Protein AF-A0A2G9PWF5-F1 (afdb_monomer_lite)

Structure (mmCIF, N/CA/C/O backbone):
data_AF-A0A2G9PWF5-F1
#
_entry.id   AF-A0A2G9PWF5-F1
#
loop_
_atom_site.group_PDB
_atom_site.id
_atom_site.type_symbol
_atom_site.label_atom_id
_atom_site.label_alt_id
_atom_site.label_comp_id
_atom_site.label_asym_id
_atom_site.label_entity_id
_atom_site.label_seq_id
_atom_site.pdbx_PDB_ins_code
_atom_site.Cartn_x
_atom_site.Cartn_y
_atom_site.Cartn_z
_atom_site.occupancy
_atom_site.B_iso_or_equiv
_atom_site.auth_seq_id
_atom_site.auth_comp_id
_atom_site.auth_asym_id
_atom_site.auth_atom_id
_atom_site.pdbx_PDB_model_num
ATOM 1 N N . MET A 1 1 ? -33.290 -7.351 13.878 1.00 41.81 1 MET A N 1
ATOM 2 C CA . MET A 1 1 ? -31.937 -7.251 13.289 1.00 41.81 1 MET A CA 1
ATOM 3 C C . MET A 1 1 ? -30.946 -7.199 14.435 1.00 41.81 1 MET A C 1
ATOM 5 O O . MET A 1 1 ? -31.059 -6.293 15.249 1.00 41.81 1 MET A O 1
ATOM 9 N N . SER A 1 2 ? -30.044 -8.173 14.551 1.00 40.00 2 SER A N 1
ATOM 10 C CA . SER A 1 2 ? -28.906 -8.072 15.470 1.00 40.00 2 SER A CA 1
ATOM 11 C C . SER A 1 2 ? -27.898 -7.053 14.933 1.00 40.00 2 SER A C 1
ATOM 13 O O . SER A 1 2 ? -27.798 -6.839 13.721 1.00 40.00 2 SER A O 1
ATOM 15 N N . ALA A 1 3 ? -27.138 -6.418 15.824 1.00 43.03 3 ALA A N 1
ATOM 16 C CA . ALA A 1 3 ? -25.985 -5.632 15.414 1.00 43.03 3 ALA A CA 1
ATOM 17 C C . ALA A 1 3 ? -24.881 -6.598 14.954 1.00 43.03 3 ALA A C 1
ATOM 19 O O . ALA A 1 3 ? -24.160 -7.152 15.781 1.00 43.03 3 ALA A O 1
ATOM 20 N N . ARG A 1 4 ? -24.762 -6.825 13.636 1.00 53.06 4 ARG A N 1
ATOM 21 C CA . ARG A 1 4 ? -23.572 -7.471 13.057 1.00 53.06 4 ARG A CA 1
ATOM 22 C C . ARG A 1 4 ? -22.342 -6.692 13.533 1.00 53.06 4 ARG A C 1
ATOM 24 O O . ARG A 1 4 ? -22.279 -5.480 13.314 1.00 53.06 4 ARG A O 1
ATOM 31 N N . ASN A 1 5 ? -21.381 -7.374 14.157 1.00 53.84 5 ASN A N 1
ATOM 32 C CA . ASN A 1 5 ? -20.089 -6.787 14.514 1.00 53.84 5 ASN A CA 1
ATOM 33 C C . ASN A 1 5 ? -19.353 -6.406 13.224 1.00 53.84 5 ASN A C 1
ATOM 35 O O . ASN A 1 5 ? -18.687 -7.235 12.612 1.00 53.84 5 ASN A O 1
ATOM 39 N N . LYS A 1 6 ? -19.514 -5.155 12.779 1.00 64.88 6 LYS A N 1
ATOM 40 C CA . LYS A 1 6 ? -18.814 -4.642 11.601 1.00 64.88 6 LYS A CA 1
ATOM 41 C C . LYS A 1 6 ? -17.318 -4.613 11.882 1.00 64.88 6 LYS A C 1
ATOM 43 O O . LYS A 1 6 ? -16.890 -3.952 12.828 1.00 64.88 6 LYS A O 1
ATOM 48 N N . ASN A 1 7 ? -16.544 -5.280 11.031 1.00 72.25 7 ASN A N 1
ATOM 49 C CA . ASN A 1 7 ? -15.089 -5.302 11.123 1.00 72.25 7 ASN A CA 1
ATOM 50 C C . ASN A 1 7 ? -14.538 -3.870 11.166 1.00 72.25 7 ASN A C 1
ATOM 52 O O . ASN A 1 7 ? -14.874 -3.044 10.310 1.00 72.25 7 ASN A O 1
ATOM 56 N N . ARG A 1 8 ? -13.704 -3.577 12.169 1.00 85.62 8 ARG A N 1
ATOM 57 C CA . ARG A 1 8 ? -12.990 -2.305 12.322 1.00 85.62 8 ARG A CA 1
ATOM 58 C C . ARG A 1 8 ? -11.635 -2.435 11.636 1.00 85.62 8 ARG A C 1
ATOM 60 O O . ARG A 1 8 ? -10.719 -3.049 12.182 1.00 85.62 8 ARG A O 1
ATOM 67 N N . ILE A 1 9 ? -11.529 -1.915 10.418 1.00 90.38 9 ILE A N 1
ATOM 68 C CA . ILE A 1 9 ? -10.386 -2.160 9.531 1.00 90.38 9 ILE A CA 1
ATOM 69 C C . ILE A 1 9 ? -9.568 -0.879 9.362 1.00 90.38 9 ILE A C 1
ATOM 71 O O . ILE A 1 9 ? -10.128 0.182 9.081 1.00 90.38 9 ILE A O 1
ATOM 75 N N . LEU A 1 10 ? -8.244 -0.981 9.459 1.00 94.50 10 LEU A N 1
ATOM 76 C CA . LEU A 1 10 ? -7.322 0.028 8.935 1.00 94.50 10 LEU A CA 1
ATOM 77 C C . LEU A 1 10 ? -6.806 -0.429 7.567 1.00 94.50 10 LEU A C 1
ATOM 79 O O . LEU A 1 10 ? -6.240 -1.511 7.463 1.00 94.50 10 LEU A O 1
ATOM 83 N N . VAL A 1 11 ? -6.960 0.401 6.537 1.00 95.44 11 VAL A N 1
ATOM 84 C CA . VAL A 1 11 ? -6.330 0.218 5.221 1.00 95.44 11 VAL A CA 1
ATOM 85 C C . VAL A 1 11 ? -5.372 1.383 4.997 1.00 95.44 11 VAL A C 1
ATOM 87 O O . VAL A 1 11 ? -5.802 2.533 4.980 1.00 95.44 11 VAL A O 1
ATOM 90 N N . SER A 1 12 ? -4.074 1.125 4.855 1.00 96.75 12 SER A N 1
ATOM 91 C CA . SER A 1 12 ? -3.026 2.154 4.828 1.00 96.75 12 SER A CA 1
ATOM 92 C C . SER A 1 12 ? -2.084 1.995 3.639 1.00 96.75 12 SER A C 1
ATOM 94 O O . SER A 1 12 ? -1.802 0.880 3.224 1.00 96.75 12 SER A O 1
ATOM 96 N N . GLY A 1 13 ? -1.517 3.091 3.128 1.00 95.69 13 GLY A N 1
ATOM 97 C CA . GLY A 1 13 ? -0.284 3.008 2.329 1.00 95.69 13 GLY A CA 1
ATOM 98 C C . GLY A 1 13 ? 0.918 2.619 3.205 1.00 95.69 13 GLY A C 1
ATOM 99 O O . GLY A 1 13 ? 1.005 3.104 4.341 1.00 95.69 13 GLY A O 1
ATOM 100 N N . LEU A 1 14 ? 1.811 1.753 2.709 1.00 91.50 14 LEU A N 1
ATOM 101 C CA . LEU A 1 14 ? 2.914 1.165 3.489 1.00 91.50 14 LEU A CA 1
ATOM 102 C C . LEU A 1 14 ? 4.105 2.116 3.724 1.00 91.50 14 LEU A C 1
ATOM 104 O O . LEU A 1 14 ? 4.617 2.145 4.844 1.00 91.50 14 LEU A O 1
ATOM 108 N N . GLY A 1 15 ? 4.498 2.940 2.747 1.00 78.19 15 GLY A N 1
ATOM 109 C CA . GLY A 1 15 ? 5.551 3.948 2.937 1.00 78.19 15 GLY A CA 1
ATOM 110 C C . GLY A 1 15 ? 6.094 4.609 1.663 1.00 78.19 15 GLY A C 1
ATOM 111 O O . GLY A 1 15 ? 6.345 5.823 1.688 1.00 78.19 15 GLY A O 1
ATOM 112 N N . GLY A 1 16 ? 6.222 3.848 0.572 1.00 65.81 16 GLY A N 1
ATOM 113 C CA . GLY A 1 16 ? 7.073 4.152 -0.588 1.00 65.81 16 GLY A CA 1
ATOM 114 C C . GLY A 1 16 ? 6.833 5.481 -1.313 1.00 65.81 16 GLY A C 1
ATOM 115 O O . GLY A 1 16 ? 7.789 6.138 -1.742 1.00 65.81 16 GLY A O 1
ATOM 116 N N . GLY A 1 17 ? 5.589 5.958 -1.424 1.00 71.31 17 GLY A N 1
ATOM 117 C CA . GLY A 1 17 ? 5.351 7.262 -2.050 1.00 71.31 17 GLY A CA 1
ATOM 118 C C . GLY A 1 17 ? 3.913 7.755 -2.065 1.00 71.31 17 GLY A C 1
ATOM 119 O O . GLY A 1 17 ? 3.586 8.687 -1.339 1.00 71.31 17 GLY A O 1
ATOM 120 N N . LEU A 1 18 ? 3.074 7.187 -2.935 1.00 83.88 18 LEU A N 1
ATOM 121 C CA . LEU A 1 18 ? 1.660 7.577 -3.113 1.00 83.88 18 LEU A CA 1
ATOM 122 C C . LEU A 1 18 ? 0.716 6.393 -2.867 1.00 83.88 18 LEU A C 1
ATOM 124 O O . LEU A 1 18 ? -0.401 6.332 -3.374 1.00 83.88 18 LEU A O 1
ATOM 128 N N . ASP A 1 19 ? 1.173 5.448 -2.057 1.00 91.00 19 ASP A N 1
ATOM 129 C CA . ASP A 1 19 ? 0.584 4.121 -1.845 1.00 91.00 19 ASP A CA 1
ATOM 130 C C . ASP A 1 19 ? -0.779 4.203 -1.156 1.00 91.00 19 ASP A C 1
ATOM 132 O O . ASP A 1 19 ? -1.579 3.293 -1.297 1.00 91.00 19 ASP A O 1
ATOM 136 N N . ILE A 1 20 ? -1.108 5.334 -0.517 1.00 93.06 20 ILE A N 1
ATOM 137 C CA . ILE A 1 20 ? -2.472 5.641 -0.062 1.00 93.06 20 ILE A CA 1
ATOM 138 C C . ILE A 1 20 ? -3.481 5.666 -1.224 1.00 93.06 20 ILE A C 1
ATOM 140 O O . ILE A 1 20 ? -4.643 5.317 -1.035 1.00 93.06 20 ILE A O 1
ATOM 144 N N . VAL A 1 21 ? -3.065 6.032 -2.442 1.00 92.00 21 VAL A N 1
ATOM 145 C CA . VAL A 1 21 ? -3.948 5.984 -3.617 1.00 92.00 21 VAL A CA 1
ATOM 146 C C . VAL A 1 21 ? -4.178 4.533 -4.044 1.00 92.00 21 VAL A C 1
ATOM 148 O O . VAL A 1 21 ? -5.321 4.167 -4.297 1.00 92.00 21 VAL A O 1
ATOM 151 N N . ASN A 1 22 ? -3.156 3.671 -4.014 1.00 92.62 22 ASN A N 1
ATOM 152 C CA . ASN A 1 22 ? -3.338 2.225 -4.211 1.00 92.62 22 ASN A CA 1
ATOM 153 C C . ASN A 1 22 ? -4.190 1.606 -3.085 1.00 92.62 22 ASN A C 1
ATOM 155 O O . ASN A 1 22 ? -5.124 0.859 -3.361 1.00 92.62 22 ASN A O 1
ATOM 159 N N . ALA A 1 23 ? -3.946 1.991 -1.831 1.00 94.75 23 ALA A N 1
ATOM 160 C CA . ALA A 1 23 ? -4.731 1.593 -0.665 1.00 94.75 23 ALA A CA 1
ATOM 161 C C . ALA A 1 23 ? -6.196 2.040 -0.758 1.00 94.75 23 ALA A C 1
ATOM 163 O O . ALA A 1 23 ? -7.080 1.361 -0.240 1.00 94.75 23 ALA A O 1
ATOM 164 N N . SER A 1 24 ? -6.478 3.142 -1.464 1.00 94.06 24 SER A N 1
ATOM 165 C CA . SER A 1 24 ? -7.850 3.610 -1.652 1.00 94.06 24 SER A CA 1
ATOM 166 C C . SER A 1 24 ? -8.723 2.621 -2.439 1.00 94.06 24 SER A C 1
ATOM 168 O O . SER A 1 24 ? -9.911 2.550 -2.147 1.00 94.06 24 SER A O 1
ATOM 170 N N . LEU A 1 25 ? -8.162 1.789 -3.337 1.00 91.19 25 LEU A N 1
ATOM 171 C CA . LEU A 1 25 ? -8.906 0.690 -3.987 1.00 91.19 25 LEU A CA 1
ATOM 172 C C . LEU A 1 25 ? -9.496 -0.267 -2.949 1.00 91.19 25 LEU A C 1
ATOM 174 O O . LEU A 1 25 ? -10.703 -0.496 -2.922 1.00 91.19 25 LEU A O 1
ATOM 178 N N . LEU A 1 26 ? -8.627 -0.783 -2.078 1.00 91.19 26 LEU A N 1
ATOM 179 C CA . LEU A 1 26 ? -8.972 -1.751 -1.043 1.00 91.19 26 LEU A CA 1
ATOM 180 C C . LEU A 1 26 ? -9.919 -1.139 0.002 1.00 91.19 26 LEU A C 1
ATOM 182 O O . LEU A 1 26 ? -10.905 -1.759 0.387 1.00 91.19 26 LEU A O 1
ATOM 186 N N . TYR A 1 27 ? -9.666 0.115 0.389 1.00 93.38 27 TYR A N 1
ATOM 187 C CA . TYR A 1 27 ? -10.525 0.900 1.279 1.00 93.38 27 TYR A CA 1
ATOM 188 C C . TYR A 1 27 ? -11.944 1.071 0.725 1.00 93.38 27 TYR A C 1
ATOM 190 O O . TYR A 1 27 ? -12.909 0.858 1.457 1.00 93.38 27 TYR A O 1
ATOM 198 N N . TYR A 1 28 ? -12.089 1.433 -0.555 1.00 90.75 28 TYR A N 1
ATOM 199 C CA . TYR A 1 28 ? -13.408 1.597 -1.162 1.00 90.75 28 TYR A CA 1
ATOM 200 C C . TYR A 1 28 ? -14.128 0.262 -1.356 1.00 90.75 28 TYR A C 1
ATOM 202 O O . TYR A 1 28 ? -15.302 0.189 -1.007 1.00 90.75 28 TYR A O 1
ATOM 210 N N . ALA A 1 29 ? -13.444 -0.792 -1.817 1.00 87.69 29 ALA A N 1
ATOM 211 C CA . ALA A 1 29 ? -14.042 -2.124 -1.942 1.00 87.69 29 ALA A CA 1
ATOM 212 C C . ALA A 1 29 ? -14.589 -2.623 -0.589 1.00 87.69 29 ALA A C 1
ATOM 214 O O . ALA A 1 29 ? -15.779 -2.898 -0.466 1.00 87.69 29 ALA A O 1
ATOM 215 N N . MET A 1 30 ? -13.770 -2.606 0.471 1.00 86.25 30 MET A N 1
ATOM 216 C CA . MET A 1 30 ? -14.196 -3.013 1.819 1.00 86.25 30 MET A CA 1
ATOM 217 C C . MET A 1 30 ? -15.362 -2.172 2.379 1.00 86.25 30 MET A C 1
ATOM 219 O O . MET A 1 30 ? -16.150 -2.685 3.179 1.00 86.25 30 MET A O 1
ATOM 223 N N . MET A 1 31 ? -15.481 -0.891 1.996 1.00 86.25 31 MET A N 1
ATOM 224 C CA . MET A 1 31 ? -16.616 -0.041 2.387 1.00 86.25 31 MET A CA 1
ATOM 225 C C . MET A 1 31 ? -17.904 -0.355 1.618 1.00 86.25 31 MET A C 1
ATOM 227 O O . MET A 1 31 ? -18.981 -0.193 2.192 1.00 86.25 31 MET A O 1
ATOM 231 N N . GLU A 1 32 ? -17.825 -0.786 0.356 1.00 84.19 32 GLU A N 1
ATOM 232 C CA . GLU A 1 32 ? -19.008 -1.187 -0.422 1.00 84.19 32 GLU A CA 1
ATOM 233 C C . GLU A 1 32 ? -19.606 -2.496 0.118 1.00 84.19 32 GLU A C 1
ATOM 235 O O . GLU A 1 32 ? -20.822 -2.575 0.286 1.00 84.19 32 GLU A O 1
ATOM 240 N N . GLU A 1 33 ? -18.762 -3.415 0.599 1.00 78.31 33 GLU A N 1
ATOM 241 C CA . GLU A 1 33 ? -19.151 -4.581 1.419 1.00 78.31 33 GLU A CA 1
ATOM 242 C C . GLU A 1 33 ? -19.600 -4.200 2.856 1.00 78.31 33 GLU A C 1
ATOM 244 O O . GLU A 1 33 ? -19.848 -5.040 3.722 1.00 78.31 33 GLU A O 1
ATOM 249 N N . GLY A 1 34 ? -19.719 -2.902 3.153 1.00 81.75 34 GLY A N 1
ATOM 250 C CA . GLY A 1 34 ? -20.341 -2.383 4.368 1.00 81.75 34 GLY A CA 1
ATOM 251 C C . GLY A 1 34 ? -19.495 -2.456 5.643 1.00 81.75 34 GLY A C 1
ATOM 252 O O . GLY A 1 34 ? -20.045 -2.203 6.724 1.00 81.75 34 GLY A O 1
ATOM 253 N N . ASN A 1 35 ? -18.197 -2.761 5.564 1.00 82.56 35 ASN A N 1
ATOM 254 C CA . ASN A 1 35 ? -17.290 -2.763 6.720 1.00 82.56 35 ASN A CA 1
ATOM 255 C C . ASN A 1 35 ? -17.040 -1.344 7.271 1.00 82.56 35 ASN A C 1
ATOM 257 O O . ASN A 1 35 ? -17.308 -0.340 6.608 1.00 82.56 35 ASN A O 1
ATOM 261 N N . ASN A 1 36 ? -16.502 -1.237 8.491 1.00 87.81 36 ASN A N 1
ATOM 262 C CA . ASN A 1 36 ? -16.091 0.048 9.065 1.00 87.81 36 ASN A CA 1
ATOM 263 C C . ASN A 1 36 ? -14.591 0.270 8.829 1.00 87.81 36 ASN A C 1
ATOM 265 O O . ASN A 1 36 ? -13.748 -0.094 9.655 1.00 87.81 36 ASN A O 1
ATOM 269 N N . VAL A 1 37 ? -14.275 0.853 7.675 1.00 90.88 37 VAL A N 1
ATOM 270 C CA . VAL A 1 37 ? -12.906 1.013 7.175 1.00 90.88 37 VAL A CA 1
ATOM 271 C C . VAL A 1 37 ? -12.378 2.422 7.446 1.00 90.88 37 VAL A C 1
ATOM 273 O O . VAL A 1 37 ? -13.067 3.415 7.216 1.00 90.88 37 VAL A O 1
ATOM 276 N N . SER A 1 38 ? -11.127 2.518 7.884 1.00 95.19 38 SER A N 1
ATOM 277 C CA . SER A 1 38 ? -10.374 3.766 8.033 1.00 95.19 38 SER A CA 1
ATOM 278 C C . SER A 1 38 ? -9.206 3.798 7.052 1.00 95.19 38 SER A C 1
ATOM 280 O O . SER A 1 38 ? -8.478 2.814 6.942 1.00 95.19 38 SER A O 1
ATOM 282 N N . LEU A 1 39 ? -9.006 4.925 6.362 1.00 96.25 39 LEU A N 1
ATOM 283 C CA . LEU A 1 39 ? -7.878 5.113 5.445 1.00 96.25 39 LEU A CA 1
ATOM 284 C C . LEU A 1 39 ? -6.660 5.678 6.195 1.00 96.25 39 LEU A C 1
ATOM 286 O O . LEU A 1 39 ? -6.784 6.629 6.972 1.00 96.25 39 LEU A O 1
ATOM 290 N N . GLY A 1 40 ? -5.480 5.120 5.940 1.00 96.69 40 GLY A N 1
ATOM 291 C CA . GLY A 1 40 ? -4.214 5.527 6.542 1.00 96.69 40 GLY A CA 1
ATOM 292 C C . GLY A 1 40 ? -3.082 5.739 5.537 1.00 96.69 40 GLY A C 1
ATOM 293 O O . GLY A 1 40 ? -3.201 5.456 4.343 1.00 96.69 40 GLY A O 1
ATOM 294 N N . SER A 1 41 ? -1.956 6.244 6.032 1.00 95.38 41 SER A N 1
ATOM 295 C CA . SER A 1 41 ? -0.690 6.272 5.299 1.00 95.38 41 SER A CA 1
ATOM 296 C C . SER A 1 41 ? 0.487 6.362 6.255 1.00 95.38 41 SER A C 1
ATOM 298 O O . SER A 1 41 ? 0.452 7.172 7.179 1.00 95.38 41 SER A O 1
ATOM 300 N N . VAL A 1 42 ? 1.574 5.639 5.987 1.00 93.94 42 VAL A N 1
ATOM 301 C CA . VAL A 1 42 ? 2.879 5.928 6.604 1.00 93.94 42 VAL A CA 1
ATOM 302 C C . VAL A 1 42 ? 3.649 6.920 5.728 1.00 93.94 42 VAL A C 1
ATOM 304 O O . VAL A 1 42 ? 3.640 6.791 4.504 1.00 93.94 42 VAL A O 1
ATOM 307 N N . ARG A 1 43 ? 4.292 7.937 6.319 1.00 90.06 43 ARG A N 1
ATOM 308 C CA . ARG A 1 43 ? 5.135 8.915 5.602 1.00 90.06 43 ARG A CA 1
ATOM 309 C C . ARG A 1 43 ? 6.352 9.385 6.411 1.00 90.06 43 ARG A C 1
ATOM 311 O O . ARG A 1 43 ? 6.270 9.490 7.637 1.00 90.06 43 ARG A O 1
ATOM 318 N N . PRO A 1 44 ? 7.457 9.766 5.739 1.00 87.19 44 PRO A N 1
ATOM 319 C CA . PRO A 1 44 ? 8.671 10.303 6.362 1.00 87.19 44 PRO A CA 1
ATOM 320 C C . PRO A 1 44 ? 8.535 11.791 6.734 1.00 87.19 44 PRO A C 1
ATOM 322 O O . PRO A 1 44 ? 9.275 12.654 6.257 1.00 87.19 44 PRO A O 1
ATOM 325 N N . VAL A 1 45 ? 7.533 12.107 7.551 1.00 86.94 45 VAL A N 1
ATOM 326 C CA . VAL A 1 45 ? 7.111 13.473 7.880 1.00 86.94 45 VAL A CA 1
ATOM 327 C C . VAL A 1 45 ? 7.312 13.761 9.367 1.00 86.94 45 VAL A C 1
ATOM 329 O O . VAL A 1 45 ? 7.118 12.899 10.218 1.00 86.94 45 VAL A O 1
ATOM 332 N N . SER A 1 46 ? 7.687 14.992 9.716 1.00 87.81 46 SER A N 1
ATOM 333 C CA . SER A 1 46 ? 7.693 15.417 11.119 1.00 87.81 46 SER A CA 1
ATOM 334 C C . SER A 1 46 ? 6.287 15.820 11.562 1.00 87.81 46 SER A C 1
ATOM 336 O O . SER A 1 46 ? 5.638 16.597 10.866 1.00 87.81 46 SER A O 1
ATOM 338 N N . GLN A 1 47 ? 5.868 15.433 12.771 1.00 88.88 47 GLN A N 1
ATOM 339 C CA . GLN A 1 47 ? 4.670 15.989 13.423 1.00 88.88 47 GLN A CA 1
ATOM 340 C C . GLN A 1 47 ? 4.654 17.532 13.377 1.00 88.88 47 GLN A C 1
ATOM 342 O O . GLN A 1 47 ? 3.642 18.147 13.051 1.00 88.88 47 GLN A O 1
ATOM 347 N N . SER A 1 48 ? 5.814 18.172 13.576 1.00 89.94 48 SER A N 1
ATOM 348 C CA . SER A 1 48 ? 5.973 19.635 13.512 1.00 89.94 48 SER A CA 1
ATOM 349 C C . SER A 1 48 ? 5.809 20.259 12.116 1.00 89.94 48 SER A C 1
ATOM 351 O O . SER A 1 48 ? 5.702 21.485 12.025 1.00 89.94 48 SER A O 1
ATOM 353 N N . SER A 1 49 ? 5.752 19.459 11.046 1.00 91.00 49 SER A N 1
ATOM 354 C CA . SER A 1 49 ? 5.386 19.892 9.687 1.00 91.00 49 SER A CA 1
ATOM 355 C C . SER A 1 49 ? 3.877 19.882 9.448 1.00 91.00 49 SER A C 1
ATOM 357 O O . SER A 1 49 ? 3.402 20.557 8.538 1.00 91.00 49 SER A O 1
ATOM 359 N N . ILE A 1 50 ? 3.108 19.130 10.235 1.00 92.88 50 ILE A N 1
ATOM 360 C CA . ILE A 1 50 ? 1.665 18.986 10.040 1.00 92.88 50 ILE A CA 1
ATOM 361 C C . ILE A 1 50 ? 0.951 20.189 10.675 1.00 92.88 50 ILE A C 1
ATOM 363 O O . ILE A 1 50 ? 1.359 20.725 11.711 1.00 92.88 50 ILE A O 1
ATOM 367 N N . ARG A 1 51 ? -0.098 20.681 10.017 1.00 94.06 51 ARG A N 1
ATOM 368 C CA . ARG A 1 51 ? -0.865 21.868 10.417 1.00 94.06 51 ARG A CA 1
ATOM 369 C C . ARG A 1 51 ? -2.354 21.595 10.273 1.00 94.06 51 ARG A C 1
ATOM 371 O O . ARG A 1 51 ? -2.795 21.061 9.259 1.00 94.06 51 ARG A O 1
ATOM 378 N N . GLY A 1 52 ? -3.138 21.952 11.289 1.00 93.06 52 GLY A N 1
ATOM 379 C CA . GLY A 1 52 ? -4.593 21.755 11.286 1.00 93.06 52 GLY A CA 1
ATOM 380 C C . GLY A 1 52 ? -5.055 20.290 11.258 1.00 93.06 52 GLY A C 1
ATOM 381 O O . GLY A 1 52 ? -6.220 20.045 10.949 1.00 93.06 52 GLY A O 1
ATOM 382 N N . GLY A 1 53 ? -4.162 19.330 11.518 1.00 94.38 53 GLY A N 1
ATOM 383 C CA . GLY A 1 53 ? -4.503 17.952 11.894 1.00 94.38 53 GLY A CA 1
ATOM 384 C C . GLY A 1 53 ? -4.565 17.806 13.418 1.00 94.38 53 GLY A C 1
ATOM 385 O O . GLY A 1 53 ? -4.196 18.736 14.137 1.00 94.38 53 GLY A O 1
ATOM 386 N N . VAL A 1 54 ? -5.023 16.655 13.909 1.00 96.06 54 VAL A N 1
ATOM 387 C CA . VAL A 1 54 ? -5.124 16.357 15.350 1.00 96.06 54 VAL A CA 1
ATOM 388 C C . VAL A 1 54 ? -4.115 15.261 15.710 1.00 96.06 54 VAL A C 1
ATOM 390 O O . VAL A 1 54 ? -4.280 14.139 15.230 1.00 96.06 54 VAL A O 1
ATOM 393 N N . PRO A 1 55 ? -3.060 15.537 16.498 1.00 95.75 55 PRO A N 1
ATOM 394 C CA . PRO A 1 55 ? -2.133 14.496 16.937 1.00 95.75 55 PRO A CA 1
ATOM 395 C C . PRO A 1 55 ? -2.830 13.528 17.901 1.00 95.75 55 PRO A C 1
ATOM 397 O O . PRO A 1 55 ? -3.645 13.947 18.722 1.00 95.75 55 PRO A O 1
ATOM 400 N N . PHE A 1 56 ? -2.498 12.243 17.799 1.00 95.19 56 PHE A N 1
ATOM 401 C CA . PHE A 1 56 ? -2.970 11.190 18.705 1.00 95.19 56 PHE A CA 1
ATOM 402 C C . PHE A 1 56 ? -1.834 10.356 19.318 1.00 95.19 56 PHE A C 1
ATOM 404 O O . PHE A 1 56 ? -2.063 9.684 20.317 1.00 95.19 56 PHE A O 1
ATOM 411 N N . SER A 1 57 ? -0.612 10.432 18.778 1.00 94.50 57 SER A N 1
ATOM 412 C CA . SER A 1 57 ? 0.603 9.914 19.421 1.00 94.50 57 SER A CA 1
ATOM 413 C C . SER A 1 57 ? 1.858 10.635 18.904 1.00 94.50 57 SER A C 1
ATOM 415 O O . SER A 1 57 ? 1.784 11.436 17.970 1.00 94.50 57 SER A O 1
ATOM 417 N N . ASP A 1 58 ? 3.024 10.309 19.472 1.00 91.19 58 ASP A N 1
ATOM 418 C CA . ASP A 1 58 ? 4.362 10.797 19.078 1.00 91.19 58 ASP A CA 1
ATOM 419 C C . ASP A 1 58 ? 4.650 10.698 17.561 1.00 91.19 58 ASP A C 1
ATOM 421 O O . ASP A 1 58 ? 5.435 11.474 17.009 1.00 91.19 58 ASP A O 1
ATOM 425 N N . SER A 1 59 ? 3.994 9.742 16.893 1.00 93.50 59 SER A N 1
ATOM 426 C CA . SER A 1 59 ? 4.118 9.435 15.465 1.00 93.50 59 SER A CA 1
ATOM 427 C C . SER A 1 59 ? 2.756 9.293 14.765 1.00 93.50 59 SER A C 1
ATOM 429 O O . SER A 1 59 ? 2.697 8.710 13.686 1.00 93.50 59 SER A O 1
ATOM 431 N N . GLY A 1 60 ? 1.662 9.812 15.330 1.00 95.81 60 GLY A N 1
ATOM 432 C CA . GLY A 1 60 ? 0.309 9.640 14.787 1.00 95.81 60 GLY A CA 1
ATOM 433 C C . GLY A 1 60 ? -0.486 10.942 14.709 1.00 95.81 60 GLY A C 1
ATOM 434 O O . GLY A 1 60 ? -0.659 11.627 15.718 1.00 95.81 60 GLY A O 1
ATOM 435 N N . THR A 1 61 ? -1.017 11.275 13.527 1.00 96.75 61 THR A N 1
ATOM 436 C CA . THR A 1 61 ? -1.897 12.441 13.321 1.00 96.75 61 THR A CA 1
ATOM 437 C C . THR A 1 61 ? -3.132 12.092 12.503 1.00 96.75 61 THR A C 1
ATOM 439 O O . THR A 1 61 ? -3.036 11.511 11.424 1.00 96.75 61 THR A O 1
ATOM 442 N N . LEU A 1 62 ? -4.303 12.526 12.960 1.00 97.25 62 LEU A N 1
ATOM 443 C CA . LEU A 1 62 ? -5.516 12.538 12.157 1.00 97.25 62 LEU A CA 1
ATOM 444 C C . LEU A 1 62 ? -5.482 13.751 11.214 1.00 97.25 62 LEU A C 1
ATOM 446 O O . LEU A 1 62 ? -5.583 14.905 11.647 1.00 97.25 62 LEU A O 1
ATOM 450 N N . ILE A 1 63 ? -5.328 13.486 9.922 1.00 96.62 63 ILE A N 1
ATOM 451 C CA . ILE A 1 63 ? -5.432 14.467 8.841 1.00 96.62 63 ILE A CA 1
ATOM 452 C C . ILE A 1 63 ? -6.909 14.700 8.532 1.00 96.62 63 ILE A C 1
ATOM 454 O O . ILE A 1 63 ? -7.685 13.759 8.376 1.00 96.62 63 ILE A O 1
ATOM 458 N N . LEU A 1 64 ? -7.285 15.972 8.453 1.00 95.69 64 LEU A N 1
ATOM 459 C CA . LEU A 1 64 ? -8.632 16.457 8.173 1.00 95.69 64 LEU A CA 1
ATOM 460 C C . LEU A 1 64 ? -8.670 17.148 6.795 1.00 95.69 64 LEU A C 1
ATOM 462 O O . LEU A 1 64 ? -7.633 17.636 6.339 1.00 95.69 64 LEU A O 1
ATOM 466 N N . PRO A 1 65 ? -9.857 17.363 6.191 1.00 94.12 65 PRO A N 1
ATOM 467 C CA . PRO A 1 65 ? -10.001 18.076 4.910 1.00 94.12 65 PRO A CA 1
ATOM 468 C C . PRO A 1 65 ? -9.460 19.523 4.881 1.00 94.12 65 PRO A C 1
ATOM 470 O O . PRO A 1 65 ? -9.364 20.127 3.814 1.00 94.12 65 PRO A O 1
ATOM 473 N N . LYS A 1 66 ? -9.140 20.089 6.056 1.00 93.81 66 LYS A N 1
ATOM 474 C CA . LYS A 1 66 ? -8.550 21.426 6.263 1.00 93.81 66 LYS A CA 1
ATOM 475 C C . LYS A 1 66 ? -7.058 21.411 6.636 1.00 93.81 66 LYS A C 1
ATOM 477 O O . LYS A 1 66 ? -6.472 22.474 6.842 1.00 93.81 66 LYS A O 1
ATOM 482 N N . SER A 1 67 ? -6.465 20.234 6.828 1.00 94.50 67 SER A N 1
ATOM 483 C CA . SER A 1 67 ? -5.064 20.109 7.230 1.00 94.50 67 SER A CA 1
ATOM 484 C C . SER A 1 67 ? -4.121 20.429 6.067 1.00 94.50 67 SER A C 1
ATOM 486 O O . SER A 1 67 ? -4.512 20.405 4.903 1.00 94.50 67 SER A O 1
ATOM 488 N N . HIS A 1 68 ? -2.860 20.710 6.376 1.00 91.44 68 HIS A N 1
ATOM 489 C CA . HIS A 1 68 ? -1.781 20.836 5.396 1.00 91.44 68 HIS A CA 1
ATOM 490 C C . HIS A 1 68 ? -0.456 20.347 5.994 1.00 91.44 68 HIS A C 1
ATOM 492 O O . HIS A 1 68 ? -0.328 20.205 7.213 1.00 91.44 68 HIS A O 1
ATOM 498 N N . ILE A 1 69 ? 0.516 20.041 5.134 1.00 89.12 69 ILE A N 1
ATOM 499 C CA . ILE A 1 69 ? 1.808 19.460 5.519 1.00 89.12 69 ILE A CA 1
ATOM 500 C C . ILE A 1 69 ? 2.923 20.307 4.903 1.00 89.12 69 ILE A C 1
ATOM 502 O O . ILE A 1 69 ? 3.021 20.424 3.686 1.00 89.12 69 ILE A O 1
ATOM 506 N N . VAL A 1 70 ? 3.746 20.911 5.760 1.00 81.88 70 VAL A N 1
ATOM 507 C CA . VAL A 1 70 ? 4.772 21.901 5.406 1.00 81.88 70 VAL A CA 1
ATOM 508 C C . VAL A 1 70 ? 6.161 21.262 5.484 1.00 81.88 70 VAL A C 1
ATOM 510 O O . VAL A 1 70 ? 6.738 21.120 6.565 1.00 81.88 70 VAL A O 1
ATOM 513 N N . GLY A 1 71 ? 6.714 20.852 4.342 1.00 69.62 71 GLY A N 1
ATOM 514 C CA . GLY A 1 71 ? 8.049 20.250 4.266 1.00 69.62 71 GLY A CA 1
ATOM 515 C C . GLY A 1 71 ? 8.489 19.928 2.835 1.00 69.62 71 GLY A C 1
ATOM 516 O O . GLY A 1 71 ? 7.644 19.633 1.998 1.00 69.62 71 GLY A O 1
ATOM 517 N N . ARG A 1 72 ? 9.812 20.004 2.580 1.00 54.38 72 ARG A N 1
ATOM 518 C CA . ARG A 1 72 ? 10.531 19.806 1.290 1.00 54.38 72 ARG A CA 1
ATOM 519 C C . ARG A 1 72 ? 9.631 19.721 0.044 1.00 54.38 72 ARG A C 1
ATOM 521 O O . ARG A 1 72 ? 9.506 18.683 -0.601 1.00 54.38 72 ARG A O 1
ATOM 528 N N . GLU A 1 73 ? 9.070 20.868 -0.322 1.00 45.41 73 GLU A N 1
ATOM 529 C CA . GLU A 1 73 ? 8.020 21.000 -1.341 1.00 45.41 73 GLU A CA 1
ATOM 530 C C . GLU A 1 73 ? 8.469 20.591 -2.754 1.00 45.41 73 GLU A C 1
ATOM 532 O O . GLU A 1 73 ? 7.633 20.193 -3.565 1.00 45.41 73 GLU A O 1
ATOM 537 N N . LYS A 1 74 ? 9.786 20.621 -3.031 1.00 42.28 74 LYS A N 1
ATOM 538 C CA . LYS A 1 74 ? 10.392 20.317 -4.343 1.00 42.28 74 LYS A CA 1
ATOM 539 C C . LYS A 1 74 ? 9.887 19.024 -4.996 1.00 42.28 74 LYS A C 1
ATOM 541 O O . LYS A 1 74 ? 9.776 18.994 -6.215 1.00 42.28 74 LYS A O 1
ATOM 546 N N . ASN A 1 75 ? 9.561 17.993 -4.210 1.00 48.94 75 ASN A N 1
ATOM 547 C CA . ASN A 1 75 ? 9.178 16.671 -4.724 1.00 48.94 75 ASN A CA 1
ATOM 548 C C . ASN A 1 75 ? 7.712 16.294 -4.424 1.00 48.94 75 ASN A C 1
ATOM 550 O O . ASN A 1 75 ? 7.324 15.163 -4.697 1.00 48.94 75 ASN A O 1
ATOM 554 N N . ARG A 1 76 ? 6.911 17.203 -3.840 1.00 57.81 76 ARG A N 1
ATOM 555 C CA . ARG A 1 76 ? 5.449 17.067 -3.640 1.00 57.81 76 ARG A CA 1
ATOM 556 C C . ARG A 1 76 ? 4.945 15.684 -3.158 1.00 57.81 76 ARG A C 1
ATOM 558 O O . ARG A 1 76 ? 3.958 15.169 -3.664 1.00 57.81 76 ARG A O 1
ATOM 565 N N . ARG A 1 77 ? 5.598 15.054 -2.174 1.00 65.44 77 ARG A N 1
ATOM 566 C CA . ARG A 1 77 ? 5.268 13.663 -1.778 1.00 65.44 77 ARG A CA 1
ATOM 567 C C . ARG A 1 77 ? 4.065 13.492 -0.828 1.00 65.44 77 ARG A C 1
ATOM 569 O O . ARG A 1 77 ? 3.702 12.361 -0.541 1.00 65.44 77 ARG A O 1
ATOM 576 N N . TYR A 1 78 ? 3.442 14.569 -0.341 1.00 84.75 78 TYR A N 1
ATOM 577 C CA . TYR A 1 78 ? 2.358 14.496 0.656 1.00 84.75 78 TYR A CA 1
ATOM 578 C C . TYR A 1 78 ? 0.982 14.727 0.028 1.00 84.75 78 TYR A C 1
ATOM 580 O O . TYR A 1 78 ? 0.516 15.860 -0.110 1.00 84.75 78 TYR A O 1
ATOM 588 N N . ILE A 1 79 ? 0.342 13.635 -0.380 1.00 86.94 79 ILE A N 1
ATOM 589 C CA . ILE A 1 79 ? -0.957 13.625 -1.068 1.00 86.94 79 ILE A CA 1
ATOM 590 C C . ILE A 1 79 ? -2.142 13.578 -0.089 1.00 86.94 79 ILE A C 1
ATOM 592 O O . ILE A 1 79 ? -3.269 13.906 -0.455 1.00 86.94 79 ILE A O 1
ATOM 596 N N . GLU A 1 80 ? -1.902 13.208 1.167 1.00 92.69 80 GLU A N 1
ATOM 597 C CA . GLU A 1 80 ? -2.927 12.858 2.154 1.00 92.69 80 GLU A CA 1
ATOM 598 C C . GLU A 1 80 ? -3.921 14.003 2.432 1.00 92.69 80 GLU A C 1
ATOM 600 O O . GLU A 1 80 ? -5.124 13.742 2.418 1.00 92.69 80 GLU A O 1
ATOM 605 N N . PRO A 1 81 ? -3.514 15.284 2.578 1.00 91.62 81 PRO A N 1
ATOM 606 C CA . PRO A 1 81 ? -4.474 16.385 2.706 1.00 91.62 81 PRO A CA 1
ATOM 607 C C . PRO A 1 81 ? -5.373 16.554 1.471 1.00 91.62 81 PRO A C 1
ATOM 609 O O . PRO A 1 81 ? -6.542 16.921 1.598 1.00 91.62 81 PRO A O 1
ATOM 612 N N . MET A 1 82 ? -4.856 16.258 0.271 1.00 89.62 82 MET A N 1
ATOM 613 C CA . MET A 1 82 ? -5.632 16.313 -0.970 1.00 89.62 82 MET A CA 1
ATOM 614 C C . MET A 1 82 ? -6.617 15.146 -1.060 1.00 89.62 82 MET A C 1
ATOM 616 O O . MET A 1 82 ? -7.774 15.377 -1.409 1.00 89.62 82 MET A O 1
ATOM 620 N N . VAL A 1 83 ? -6.201 13.928 -0.686 1.00 91.56 83 VAL A N 1
ATOM 621 C CA . VAL A 1 83 ? -7.111 12.777 -0.565 1.00 91.56 83 VAL A CA 1
ATOM 622 C C . VAL A 1 83 ? -8.215 13.112 0.437 1.00 91.56 83 VAL A C 1
ATOM 624 O O . VAL A 1 83 ? -9.377 13.113 0.050 1.00 91.56 83 VAL A O 1
ATOM 627 N N . SER A 1 84 ? -7.882 13.523 1.665 1.00 93.31 84 SER A N 1
ATOM 628 C CA . SER A 1 84 ? -8.873 13.874 2.698 1.00 93.31 84 SER A CA 1
ATOM 629 C C . SER A 1 84 ? -9.880 14.931 2.221 1.00 93.31 84 SER A C 1
ATOM 631 O O . SER A 1 84 ? -11.085 14.806 2.442 1.00 93.31 84 SER A O 1
ATOM 633 N N . LYS A 1 85 ? -9.417 15.954 1.491 1.00 92.12 85 LYS A N 1
ATOM 634 C CA . LYS A 1 85 ? -10.284 16.983 0.900 1.00 92.12 85 LYS A CA 1
ATOM 635 C C . LYS A 1 85 ? -11.191 16.452 -0.218 1.00 92.12 85 LYS A C 1
ATOM 637 O O . LYS A 1 85 ? -12.344 16.875 -0.302 1.00 92.12 85 LYS A O 1
ATOM 642 N N . LEU A 1 86 ? -10.689 15.566 -1.079 1.00 89.69 86 LEU A N 1
ATOM 643 C CA . LEU A 1 86 ? -11.449 14.990 -2.196 1.00 89.69 86 LEU A CA 1
ATOM 644 C C . LEU A 1 86 ? -12.472 13.946 -1.730 1.00 89.69 86 LEU A C 1
ATOM 646 O O . LEU A 1 86 ? -13.588 13.932 -2.242 1.00 89.69 86 LEU A O 1
ATOM 650 N N . THR A 1 87 ? -12.114 13.111 -0.753 1.00 89.06 87 THR A N 1
ATOM 651 C CA . THR A 1 87 ? -12.978 12.049 -0.212 1.00 89.06 87 THR A CA 1
ATOM 652 C C . THR A 1 87 ? -13.937 12.546 0.868 1.00 89.06 87 THR A C 1
ATOM 654 O O . THR A 1 87 ? -14.946 11.899 1.128 1.00 89.06 87 THR A O 1
ATOM 657 N N . ARG A 1 88 ? -13.634 13.697 1.488 1.00 90.81 88 ARG A N 1
ATOM 658 C CA . ARG A 1 88 ? -14.261 14.237 2.713 1.00 90.81 88 ARG A CA 1
ATOM 659 C C . ARG A 1 88 ? -14.040 13.381 3.971 1.00 90.81 88 ARG A C 1
ATOM 661 O O . ARG A 1 88 ? -14.544 13.746 5.032 1.00 90.81 88 ARG A O 1
ATOM 668 N N . SER A 1 89 ? -13.247 12.313 3.882 1.00 90.75 89 SER A N 1
ATOM 669 C CA . SER A 1 89 ? -12.848 11.463 5.010 1.00 90.75 89 SER A CA 1
ATOM 670 C C . SER A 1 89 ? -11.584 11.989 5.690 1.00 90.75 89 SER A C 1
ATOM 672 O O . SER A 1 89 ? -10.712 12.578 5.050 1.00 90.75 89 SER A O 1
ATOM 674 N N . SER A 1 90 ? -11.436 11.737 6.988 1.00 95.31 90 SER A N 1
ATOM 675 C CA . SER A 1 90 ? -10.153 11.884 7.685 1.00 95.31 90 SER A CA 1
ATOM 676 C C . SER A 1 90 ? -9.192 10.737 7.350 1.00 95.31 90 SER A C 1
ATOM 678 O O . SER A 1 90 ? -9.642 9.633 7.049 1.00 95.31 90 SER A O 1
ATOM 680 N N . ILE A 1 91 ? -7.882 10.978 7.446 1.00 96.38 91 ILE A N 1
ATOM 681 C CA . IL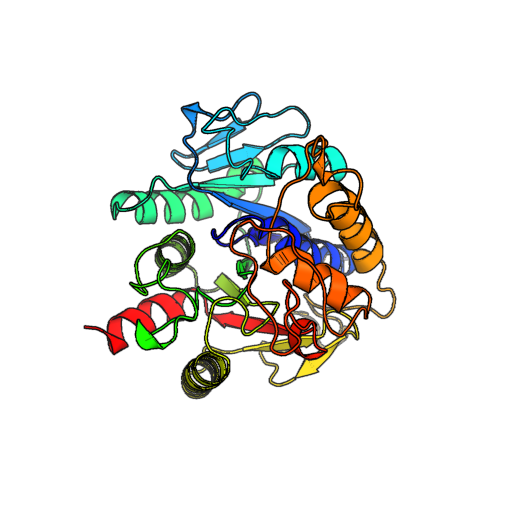E A 1 91 ? -6.832 9.971 7.205 1.00 96.38 91 ILE A CA 1
ATOM 682 C C . ILE A 1 91 ? -5.942 9.834 8.439 1.00 96.38 91 ILE A C 1
ATOM 684 O O . ILE A 1 91 ? -5.546 10.837 9.034 1.00 96.38 91 ILE A O 1
ATOM 688 N N . LEU A 1 92 ? -5.587 8.603 8.798 1.00 97.06 92 LEU A N 1
ATOM 689 C CA . LEU A 1 92 ? -4.601 8.312 9.840 1.00 97.06 92 LEU A CA 1
ATOM 690 C C . LEU A 1 92 ? -3.187 8.377 9.249 1.00 97.06 92 LEU A C 1
ATOM 692 O O . LEU A 1 92 ? -2.757 7.471 8.539 1.00 97.06 92 LEU A O 1
ATOM 696 N N . LEU A 1 93 ? -2.474 9.470 9.512 1.00 95.94 93 LEU A N 1
ATOM 697 C CA . LEU A 1 93 ? -1.104 9.669 9.049 1.00 95.94 93 LEU A CA 1
ATOM 698 C C . LEU A 1 93 ? -0.111 9.231 10.124 1.00 95.94 93 LEU A C 1
ATOM 700 O O . LEU A 1 93 ? -0.029 9.829 11.199 1.00 95.94 93 LEU A O 1
ATOM 704 N N . PHE A 1 94 ? 0.674 8.214 9.794 1.00 94.75 94 PHE A N 1
ATOM 705 C CA . PHE A 1 94 ? 1.726 7.667 10.633 1.00 94.75 94 PHE A CA 1
ATOM 706 C C . PHE A 1 94 ? 3.087 8.227 10.201 1.00 94.75 94 PHE A C 1
ATOM 708 O O . PHE A 1 94 ? 3.450 8.209 9.024 1.00 94.75 94 PHE A O 1
ATOM 715 N N . SER A 1 95 ? 3.839 8.778 11.148 1.00 90.88 95 SER A N 1
ATOM 716 C CA . SER A 1 95 ? 5.077 9.524 10.914 1.00 90.88 95 SER A CA 1
ATOM 717 C C . SER A 1 95 ? 6.319 8.706 11.262 1.00 90.88 95 SER A C 1
ATOM 719 O O . SER A 1 95 ? 6.582 8.447 12.437 1.00 90.88 95 SER A O 1
ATOM 721 N N . THR A 1 96 ? 7.131 8.383 10.254 1.00 85.12 96 THR A N 1
ATOM 722 C CA . THR A 1 96 ? 8.500 7.865 10.430 1.00 85.12 96 THR A CA 1
ATOM 723 C C . THR A 1 96 ? 9.539 8.980 10.243 1.00 85.12 96 THR A C 1
ATOM 725 O O . THR A 1 96 ? 9.255 10.014 9.632 1.00 85.12 96 THR A O 1
ATOM 728 N N . ARG A 1 97 ? 10.747 8.804 10.793 1.00 73.44 97 ARG A N 1
ATOM 729 C CA . ARG A 1 97 ? 11.858 9.773 10.718 1.00 73.44 97 ARG A CA 1
ATOM 730 C C . ARG A 1 97 ? 13.159 9.204 10.125 1.00 73.44 97 ARG A C 1
ATOM 732 O O . ARG A 1 97 ? 14.167 9.904 10.164 1.00 73.44 97 ARG A O 1
ATOM 739 N N . TYR A 1 98 ? 13.074 8.034 9.478 1.00 64.00 98 TYR A N 1
ATOM 740 C CA . TYR A 1 98 ? 14.134 7.309 8.753 1.00 64.00 98 TYR A CA 1
ATOM 741 C C . TYR A 1 98 ? 15.404 6.970 9.570 1.00 64.00 98 TYR A C 1
ATOM 743 O O . TYR A 1 98 ? 16.032 7.820 10.200 1.00 64.00 98 TYR A O 1
ATOM 751 N N . ARG A 1 99 ? 15.868 5.714 9.453 1.00 61.88 99 ARG A N 1
ATOM 752 C CA . ARG A 1 99 ? 17.167 5.223 9.969 1.00 61.88 99 ARG A CA 1
ATOM 753 C C . ARG A 1 99 ? 17.337 5.206 11.497 1.00 61.88 99 ARG A C 1
ATOM 755 O O . ARG A 1 99 ? 18.460 5.276 11.997 1.00 61.88 99 ARG A O 1
ATOM 762 N N . ARG A 1 100 ? 16.258 5.086 12.282 1.00 68.94 100 ARG A N 1
ATOM 763 C CA . ARG A 1 100 ? 16.348 4.856 13.741 1.00 68.94 100 ARG A CA 1
ATOM 764 C C . ARG A 1 100 ? 15.453 3.708 14.198 1.00 68.94 100 ARG A C 1
ATOM 766 O O . ARG A 1 100 ? 14.254 3.725 13.948 1.00 68.94 100 ARG A O 1
ATOM 773 N N . LYS A 1 101 ? 16.008 2.771 14.983 1.00 79.94 101 LYS A N 1
ATOM 774 C CA . LYS A 1 101 ? 15.235 1.694 15.645 1.00 79.94 101 LYS A CA 1
ATOM 775 C C . LYS A 1 101 ? 14.103 2.240 16.533 1.00 79.94 101 LYS A C 1
ATOM 777 O O . LYS A 1 101 ? 13.044 1.633 16.625 1.00 79.94 101 LYS A O 1
ATOM 782 N N . LEU A 1 102 ? 14.297 3.422 17.127 1.00 85.12 102 LEU A N 1
ATOM 783 C CA . LEU A 1 102 ? 13.277 4.124 17.916 1.00 85.12 102 LEU A CA 1
ATOM 784 C C . LEU A 1 102 ? 12.030 4.507 17.095 1.00 85.12 102 LEU A C 1
ATOM 786 O O . LEU A 1 102 ? 10.937 4.574 17.654 1.00 85.12 102 LEU A O 1
ATOM 790 N N . ASP A 1 103 ? 12.169 4.735 15.787 1.00 84.50 103 ASP A N 1
ATOM 791 C CA . ASP A 1 103 ? 11.033 5.094 14.934 1.00 84.50 103 ASP A CA 1
ATOM 792 C C . ASP A 1 103 ? 10.126 3.881 14.676 1.00 84.50 103 ASP A C 1
ATOM 794 O O . ASP A 1 103 ? 8.918 4.050 14.577 1.00 84.50 103 ASP A O 1
ATOM 798 N N . ILE A 1 104 ? 10.681 2.660 14.658 1.00 90.06 104 ILE A N 1
ATOM 799 C CA . ILE A 1 104 ? 9.916 1.403 14.554 1.00 90.06 104 ILE A CA 1
ATOM 800 C C . ILE A 1 104 ? 9.025 1.229 15.795 1.00 90.06 104 ILE A C 1
ATOM 802 O O . ILE A 1 104 ? 7.826 0.987 15.675 1.00 90.06 104 ILE A O 1
ATOM 806 N N . VAL A 1 105 ? 9.587 1.447 16.991 1.00 92.19 105 VAL A N 1
ATOM 807 C CA . VAL A 1 105 ? 8.845 1.392 18.265 1.00 92.19 105 VAL A CA 1
ATOM 808 C C . VAL A 1 105 ? 7.731 2.445 18.301 1.00 92.19 105 VAL A C 1
ATOM 810 O O . VAL A 1 105 ? 6.592 2.130 18.643 1.00 92.19 105 VAL A O 1
ATOM 813 N N . ARG A 1 106 ? 8.027 3.686 17.890 1.00 92.50 106 ARG A N 1
ATOM 814 C CA . ARG A 1 106 ? 7.026 4.763 17.785 1.00 92.50 106 ARG A CA 1
ATOM 815 C C . ARG A 1 106 ? 5.929 4.469 16.765 1.00 92.50 106 ARG A C 1
ATOM 817 O O . ARG A 1 106 ? 4.783 4.839 17.000 1.00 92.50 106 ARG A O 1
ATOM 824 N N . LEU A 1 107 ? 6.266 3.829 15.649 1.00 92.81 107 LEU A N 1
ATOM 825 C CA . LEU A 1 107 ? 5.324 3.479 14.590 1.00 92.81 107 LEU A CA 1
ATOM 826 C C . LEU A 1 107 ? 4.385 2.345 15.036 1.00 92.81 107 LEU A C 1
ATOM 828 O O . LEU A 1 107 ? 3.171 2.498 14.927 1.00 92.81 107 LEU A O 1
ATOM 832 N N . SER A 1 108 ? 4.923 1.291 15.664 1.00 94.12 108 SER A N 1
ATOM 833 C CA . SER A 1 108 ? 4.147 0.219 16.315 1.00 94.12 108 SER A CA 1
ATOM 834 C C . SER A 1 108 ? 3.201 0.787 17.384 1.00 94.12 108 SER A C 1
ATOM 836 O O . SER A 1 108 ? 2.011 0.464 17.413 1.00 94.12 108 SER A O 1
ATOM 838 N N . GLN A 1 109 ? 3.684 1.719 18.214 1.00 94.38 109 GLN A N 1
ATOM 839 C CA . GLN A 1 109 ? 2.843 2.411 19.193 1.00 94.38 109 GLN A CA 1
ATOM 840 C C . GLN A 1 109 ? 1.760 3.277 18.522 1.00 94.38 109 GLN A C 1
ATOM 842 O O . GLN A 1 109 ? 0.599 3.216 18.915 1.00 94.38 109 GLN A O 1
ATOM 847 N N . ALA A 1 110 ? 2.082 4.014 17.455 1.00 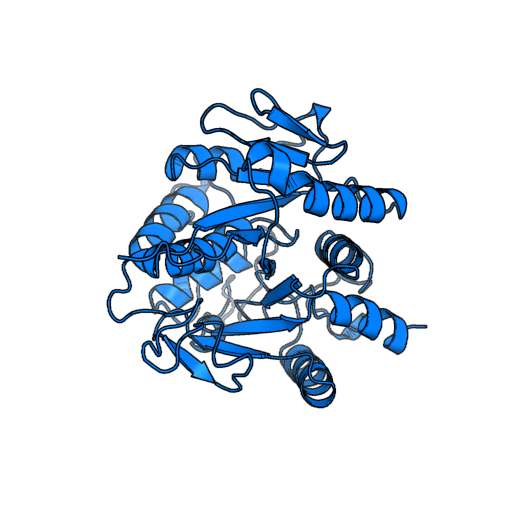94.50 110 ALA A N 1
ATOM 848 C CA . ALA A 1 110 ? 1.096 4.801 16.715 1.00 94.50 110 ALA A CA 1
ATOM 849 C C . ALA A 1 110 ? 0.009 3.932 16.053 1.00 94.50 110 ALA A C 1
ATOM 851 O O . ALA A 1 110 ? -1.152 4.336 16.037 1.00 94.50 110 ALA A O 1
ATOM 852 N N . PHE A 1 111 ? 0.333 2.726 15.577 1.00 94.06 111 PHE A N 1
ATOM 853 C CA . PHE A 1 111 ? -0.671 1.762 15.110 1.00 94.06 111 PHE A CA 1
ATOM 854 C C . PHE A 1 111 ? -1.589 1.283 16.255 1.00 94.06 111 PHE A C 1
ATOM 856 O O . PHE A 1 111 ? -2.803 1.197 16.067 1.00 94.06 111 PHE A O 1
ATOM 863 N N . LYS A 1 112 ? -1.051 1.055 17.465 1.00 92.69 112 LYS A N 1
ATOM 864 C CA . LYS A 1 112 ? -1.831 0.723 18.683 1.00 92.69 112 LYS A CA 1
ATOM 865 C C . LYS A 1 112 ? -2.709 1.890 19.172 1.00 92.69 112 LYS A C 1
ATOM 867 O O . LYS A 1 112 ? -3.803 1.657 19.694 1.00 92.69 112 LYS A O 1
ATOM 872 N N . ASP A 1 113 ? -2.273 3.132 18.969 1.00 93.81 113 ASP A N 1
ATOM 873 C CA . ASP A 1 113 ? -3.001 4.350 19.362 1.00 93.81 113 ASP A CA 1
ATOM 874 C C . ASP A 1 113 ? -4.020 4.828 18.314 1.00 93.81 113 ASP A C 1
ATOM 876 O O . ASP A 1 113 ? -4.914 5.609 18.639 1.00 93.81 113 ASP A O 1
ATOM 880 N N . ALA A 1 114 ? -3.963 4.317 17.079 1.00 92.19 114 ALA A N 1
ATOM 881 C CA . ALA A 1 114 ? -4.872 4.667 15.981 1.00 92.19 114 ALA A CA 1
ATOM 882 C C . ALA A 1 114 ? -6.367 4.492 16.319 1.00 92.19 114 ALA A C 1
ATOM 884 O O . ALA A 1 114 ? -7.218 5.183 15.763 1.00 92.19 114 ALA A O 1
ATOM 885 N N . ARG A 1 115 ? -6.694 3.609 17.268 1.00 86.50 115 ARG A N 1
ATOM 886 C CA . ARG A 1 115 ? -8.052 3.403 17.798 1.00 86.50 115 ARG A CA 1
ATOM 887 C C . ARG A 1 115 ? -8.638 4.630 18.517 1.00 86.50 115 ARG A C 1
ATOM 889 O O . ARG A 1 115 ? -9.849 4.831 18.484 1.00 86.50 115 ARG A O 1
ATOM 896 N N . VAL A 1 116 ? -7.795 5.483 19.112 1.00 85.50 116 VAL A N 1
ATOM 897 C CA . VAL A 1 116 ? -8.205 6.660 19.904 1.00 85.50 116 VAL A CA 1
ATOM 898 C C . VAL A 1 116 ? -8.954 7.708 19.063 1.00 85.50 116 VAL A C 1
ATOM 900 O O . VAL A 1 116 ? -10.096 8.018 19.411 1.00 85.50 116 VAL A O 1
ATOM 903 N N . PRO A 1 117 ? -8.409 8.245 17.948 1.00 83.81 117 PRO A N 1
ATOM 904 C CA . PRO A 1 117 ? -9.143 9.187 17.096 1.00 83.81 117 PRO A CA 1
ATOM 905 C C . PRO A 1 117 ? -10.374 8.563 16.422 1.00 83.81 117 PRO A C 1
ATOM 907 O O . PRO A 1 117 ? -11.322 9.287 16.124 1.00 83.81 117 PRO A O 1
ATOM 910 N N . LEU A 1 118 ? -10.378 7.242 16.209 1.00 81.31 118 LEU A N 1
ATOM 911 C CA . LEU A 1 118 ? -11.521 6.507 15.657 1.00 81.31 118 LEU A CA 1
ATOM 912 C C . LEU A 1 118 ? -12.636 6.246 16.687 1.00 81.31 118 LEU A C 1
ATOM 914 O O . LEU A 1 118 ? -13.756 5.938 16.291 1.00 81.31 118 LEU A O 1
ATOM 918 N N . ARG A 1 119 ? -12.352 6.408 17.990 1.00 80.69 119 ARG A N 1
ATOM 919 C CA . ARG A 1 119 ? -13.234 6.043 19.118 1.00 80.69 119 ARG A CA 1
ATOM 920 C C . ARG A 1 119 ? -13.593 4.552 19.160 1.00 80.69 119 ARG A C 1
ATOM 922 O O . ARG A 1 119 ? -14.684 4.188 19.588 1.00 80.69 119 ARG A O 1
ATOM 929 N N . GLU A 1 120 ? -12.665 3.704 18.730 1.00 76.38 120 GLU A N 1
ATOM 930 C CA . GLU A 1 120 ? -12.819 2.249 18.736 1.00 76.38 120 GLU A CA 1
ATOM 931 C C . GLU A 1 120 ? -12.103 1.636 19.945 1.00 76.38 120 GLU A C 1
ATOM 933 O O . GLU A 1 120 ? -11.035 2.096 20.352 1.00 76.38 120 GLU A O 1
ATOM 938 N N . GLU A 1 121 ? -12.638 0.547 20.495 1.00 66.06 121 GLU A N 1
ATOM 939 C CA . GLU A 1 121 ? -11.939 -0.220 21.538 1.00 66.06 121 GLU A CA 1
ATOM 940 C C . GLU A 1 121 ? -10.760 -1.020 20.953 1.00 66.06 121 GLU A C 1
ATOM 942 O O . GLU A 1 121 ? -9.697 -1.147 21.576 1.00 66.06 121 GLU A O 1
ATOM 947 N N . LYS A 1 122 ? -10.945 -1.536 19.728 1.00 75.50 122 LYS A N 1
ATOM 948 C CA . LYS A 1 122 ? -9.991 -2.351 18.966 1.00 75.50 122 LYS A CA 1
ATOM 949 C C . LYS A 1 122 ? -10.099 -2.061 17.466 1.00 75.50 122 LYS A C 1
ATOM 951 O O . LYS A 1 122 ? -11.190 -1.830 16.953 1.00 75.50 122 LYS A O 1
ATOM 956 N N . LEU A 1 123 ? -8.972 -2.164 16.764 1.00 82.25 123 LEU A N 1
ATOM 957 C CA . LEU A 1 123 ? -8.950 -2.478 15.334 1.00 82.25 123 LEU A CA 1
ATOM 958 C C . LEU A 1 123 ? -8.888 -4.004 15.197 1.00 82.25 123 LEU A C 1
ATOM 960 O O . LEU A 1 123 ? -8.149 -4.649 15.939 1.00 82.25 123 LEU A O 1
ATOM 964 N N . ASN A 1 124 ? -9.677 -4.578 14.290 1.00 84.62 124 ASN A N 1
ATOM 965 C CA . ASN A 1 124 ? -9.697 -6.020 14.038 1.00 84.62 124 ASN A CA 1
ATOM 966 C C . ASN A 1 124 ? -8.583 -6.440 13.078 1.00 84.62 124 ASN A C 1
ATOM 968 O O . ASN A 1 124 ? -7.930 -7.445 13.331 1.00 84.62 124 ASN A O 1
ATOM 972 N N . TYR A 1 125 ? -8.380 -5.672 12.003 1.00 89.62 125 TYR A N 1
ATOM 973 C CA . TYR A 1 125 ? -7.486 -6.012 10.895 1.00 89.62 125 TYR A CA 1
ATOM 974 C C . TYR A 1 125 ? -6.755 -4.767 10.380 1.00 89.62 125 TYR A C 1
ATOM 976 O O . TYR A 1 125 ? -7.328 -3.670 10.354 1.00 89.62 125 TYR A O 1
ATOM 984 N N . LEU A 1 126 ? -5.500 -4.936 9.958 1.00 93.81 126 LEU A N 1
ATOM 985 C CA . LEU A 1 126 ? -4.657 -3.868 9.427 1.00 93.81 126 LEU A CA 1
ATOM 986 C C . LEU A 1 126 ? -4.079 -4.290 8.068 1.00 93.81 126 LEU A C 1
ATOM 988 O O . LEU A 1 126 ? -3.216 -5.157 8.009 1.00 93.81 126 LEU A O 1
ATOM 992 N N . PHE A 1 127 ? -4.514 -3.667 6.979 1.00 95.19 127 PHE A N 1
ATOM 993 C CA . PHE A 1 127 ? -4.009 -3.926 5.629 1.00 95.19 127 PHE A CA 1
ATOM 994 C C . PHE A 1 127 ? -3.093 -2.780 5.198 1.00 95.19 127 PHE A C 1
ATOM 996 O O . PHE A 1 127 ? -3.542 -1.641 5.059 1.00 95.19 127 PHE A O 1
ATOM 1003 N N . PHE A 1 128 ? -1.815 -3.067 4.970 1.00 96.69 128 PHE A N 1
ATOM 1004 C CA . PHE A 1 128 ? -0.845 -2.102 4.458 1.00 96.69 128 PHE A CA 1
ATOM 1005 C C . PHE A 1 128 ? -0.517 -2.405 3.000 1.00 96.69 128 PHE A C 1
ATOM 1007 O O . PHE A 1 128 ? -0.149 -3.526 2.659 1.00 96.69 128 PHE A O 1
ATOM 1014 N N . VAL A 1 129 ? -0.665 -1.402 2.138 1.00 96.19 129 VAL A N 1
ATOM 1015 C CA . VAL A 1 129 ? -0.560 -1.544 0.686 1.00 96.19 129 VAL A CA 1
ATOM 1016 C C . VAL A 1 129 ? 0.764 -0.989 0.172 1.00 96.19 129 VAL A C 1
ATOM 1018 O O . VAL A 1 129 ? 1.046 0.203 0.321 1.00 96.19 129 VAL A O 1
ATOM 1021 N N . ASP A 1 130 ? 1.531 -1.866 -0.468 1.00 94.44 130 ASP A N 1
ATOM 1022 C CA . ASP A 1 130 ? 2.703 -1.581 -1.298 1.00 94.44 130 ASP A CA 1
ATOM 1023 C C . ASP A 1 130 ? 2.248 -1.451 -2.765 1.00 94.44 130 ASP A C 1
ATOM 1025 O O . ASP A 1 130 ? 1.401 -2.209 -3.252 1.00 94.44 130 ASP A O 1
ATOM 1029 N N . GLY A 1 131 ? 2.778 -0.449 -3.467 1.00 90.25 131 GLY A N 1
ATOM 1030 C CA . GLY A 1 131 ? 2.439 -0.160 -4.855 1.00 90.25 131 GLY A CA 1
ATOM 1031 C C . GLY A 1 131 ? 3.258 -0.870 -5.937 1.00 90.25 131 GLY A C 1
ATOM 1032 O O . GLY A 1 131 ? 2.844 -0.778 -7.092 1.00 90.25 131 GLY A O 1
ATOM 1033 N N . GLY A 1 132 ? 4.397 -1.494 -5.629 1.00 86.88 132 GLY A N 1
ATOM 1034 C CA . GLY A 1 132 ? 5.339 -1.995 -6.643 1.00 86.88 132 GLY A CA 1
ATOM 1035 C C . GLY A 1 132 ? 6.198 -3.204 -6.257 1.00 86.88 132 GLY A C 1
ATOM 1036 O O . GLY A 1 132 ? 6.775 -3.837 -7.154 1.00 86.88 132 GLY A O 1
ATOM 1037 N N . GLY A 1 133 ? 6.223 -3.589 -4.977 1.00 88.62 133 GLY A N 1
ATOM 1038 C CA . GLY A 1 133 ? 6.796 -4.846 -4.489 1.00 88.62 133 GLY A CA 1
ATOM 1039 C C . GLY A 1 133 ? 8.180 -4.746 -3.848 1.00 88.62 133 GLY A C 1
ATOM 1040 O O . GLY A 1 133 ? 8.803 -5.790 -3.640 1.00 88.62 133 GLY A O 1
ATOM 1041 N N . ASP A 1 134 ? 8.680 -3.546 -3.539 1.00 88.06 134 ASP A N 1
ATOM 1042 C CA . ASP A 1 134 ? 9.976 -3.358 -2.868 1.00 88.06 134 ASP A CA 1
ATOM 1043 C C . 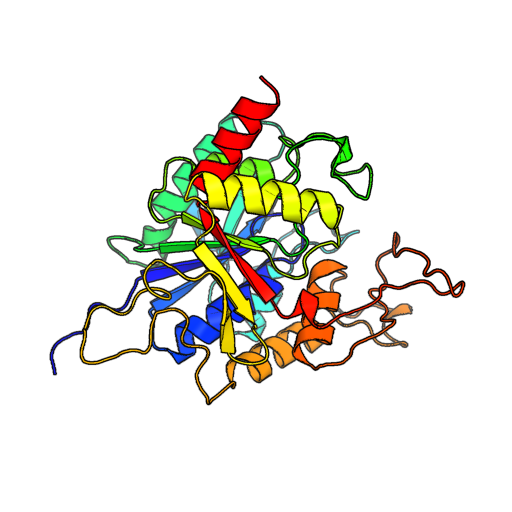ASP A 1 134 ? 9.970 -3.924 -1.434 1.00 88.06 134 ASP A C 1
ATOM 1045 O O . ASP A 1 134 ? 10.964 -4.490 -0.965 1.00 88.06 134 ASP A O 1
ATOM 1049 N N . SER A 1 135 ? 8.806 -3.923 -0.781 1.00 91.75 135 SER A N 1
ATOM 1050 C CA . SER A 1 135 ? 8.578 -4.595 0.503 1.00 91.75 135 SER A CA 1
ATOM 1051 C C . SER A 1 135 ? 8.958 -6.089 0.488 1.00 91.75 135 SER A C 1
ATOM 1053 O O . SER A 1 135 ? 9.400 -6.614 1.514 1.00 91.75 135 SER A O 1
ATOM 1055 N N . LEU A 1 136 ? 8.897 -6.755 -0.676 1.00 94.00 136 LEU A N 1
ATOM 1056 C CA . LEU A 1 136 ? 9.260 -8.165 -0.890 1.00 94.00 136 LEU A CA 1
ATOM 1057 C C . LEU A 1 136 ? 10.675 -8.387 -1.461 1.00 94.00 136 LEU A C 1
ATOM 1059 O O . LEU A 1 136 ? 11.034 -9.525 -1.782 1.00 94.00 136 LEU A O 1
ATOM 1063 N N . ILE A 1 137 ? 11.509 -7.347 -1.563 1.00 92.69 137 ILE A N 1
ATOM 1064 C CA . ILE A 1 137 ? 12.948 -7.496 -1.837 1.00 92.69 137 ILE A CA 1
ATOM 1065 C C . ILE A 1 137 ? 13.579 -8.169 -0.613 1.00 92.69 137 ILE A C 1
ATOM 1067 O O . ILE A 1 137 ? 13.633 -7.578 0.468 1.00 92.69 137 ILE A O 1
ATOM 1071 N N . PHE A 1 138 ? 14.000 -9.428 -0.756 1.00 93.50 138 PHE A N 1
ATOM 1072 C CA . PHE A 1 138 ? 14.601 -10.213 0.336 1.00 93.50 138 PHE A CA 1
ATOM 1073 C C . PHE A 1 138 ? 16.128 -10.210 0.275 1.00 93.50 138 PHE A C 1
ATOM 1075 O O . PHE A 1 138 ? 16.771 -10.495 1.282 1.00 93.50 138 PHE A O 1
ATOM 1082 N N . ARG A 1 139 ? 16.702 -9.881 -0.885 1.00 91.25 139 ARG A N 1
ATOM 1083 C CA . ARG A 1 139 ? 18.141 -9.726 -1.112 1.00 91.25 139 ARG A CA 1
ATOM 1084 C C . ARG A 1 139 ? 18.388 -8.560 -2.061 1.00 91.25 139 ARG A C 1
ATOM 1086 O O . ARG A 1 139 ? 17.546 -8.282 -2.913 1.00 91.25 139 ARG A O 1
ATOM 1093 N N . ARG A 1 140 ? 19.550 -7.914 -1.960 1.00 88.81 140 ARG A N 1
ATOM 1094 C CA . ARG A 1 140 ? 19.920 -6.749 -2.784 1.00 88.81 140 ARG A CA 1
ATOM 1095 C C . ARG A 1 140 ? 19.768 -7.007 -4.285 1.00 88.81 140 ARG A C 1
ATOM 1097 O O . ARG A 1 140 ? 19.250 -6.166 -5.014 1.00 88.81 140 ARG A O 1
ATOM 1104 N N . GLU A 1 141 ? 20.160 -8.187 -4.758 1.00 90.12 141 GLU A N 1
ATOM 1105 C CA . GLU A 1 141 ? 20.087 -8.548 -6.173 1.00 90.12 141 GLU A CA 1
ATOM 1106 C C . GLU A 1 141 ? 18.658 -8.756 -6.711 1.00 90.12 141 GLU A C 1
ATOM 1108 O O . GLU A 1 141 ? 18.495 -8.876 -7.928 1.00 90.12 141 GLU A O 1
ATOM 1113 N N . ASP A 1 142 ? 17.623 -8.749 -5.861 1.00 90.56 142 ASP A N 1
ATOM 1114 C CA . ASP A 1 142 ? 16.212 -8.810 -6.274 1.00 90.56 142 ASP A CA 1
ATOM 1115 C C . ASP A 1 142 ? 15.659 -7.450 -6.739 1.00 90.56 142 ASP A C 1
ATOM 1117 O O . ASP A 1 142 ? 14.702 -7.417 -7.522 1.00 90.56 142 ASP A O 1
ATOM 1121 N N . ALA A 1 143 ? 16.251 -6.338 -6.287 1.00 88.19 143 ALA A N 1
ATOM 1122 C CA . ALA A 1 143 ? 15.851 -4.984 -6.667 1.00 88.19 143 ALA A CA 1
ATOM 1123 C C . ALA A 1 143 ? 16.019 -4.752 -8.177 1.00 88.19 143 ALA A C 1
ATOM 1125 O O . ALA A 1 143 ? 16.924 -5.315 -8.808 1.00 88.19 143 ALA A O 1
ATOM 1126 N N . LYS A 1 144 ? 15.167 -3.918 -8.782 1.00 79.81 144 LYS A N 1
ATOM 1127 C CA . LYS A 1 144 ? 15.369 -3.460 -10.167 1.00 79.81 144 LYS A CA 1
ATOM 1128 C C . LYS A 1 144 ? 16.292 -2.255 -10.262 1.00 79.81 144 LYS A C 1
ATOM 1130 O O . LYS A 1 144 ? 17.193 -2.275 -11.096 1.00 79.81 144 LYS A O 1
ATOM 1135 N N . ASP A 1 145 ? 16.087 -1.275 -9.389 1.00 68.56 145 ASP A N 1
ATOM 1136 C CA . ASP A 1 145 ? 16.845 -0.028 -9.332 1.00 68.56 145 ASP A CA 1
ATOM 1137 C C . ASP A 1 145 ? 17.593 0.087 -7.994 1.00 68.56 145 ASP A C 1
ATOM 1139 O O . ASP A 1 145 ? 17.088 -0.305 -6.940 1.00 68.56 145 ASP A O 1
ATOM 1143 N N . SER A 1 146 ? 18.809 0.636 -8.022 1.00 54.25 146 SER A N 1
ATOM 1144 C CA . SER A 1 146 ? 19.747 0.618 -6.887 1.00 54.25 146 SER A CA 1
ATOM 1145 C C . SER A 1 146 ? 19.432 1.612 -5.757 1.00 54.25 146 SER A C 1
ATOM 1147 O O . SER A 1 146 ? 20.227 1.752 -4.832 1.00 54.25 146 SER A O 1
ATOM 1149 N N . GLU A 1 147 ? 18.295 2.319 -5.789 1.00 59.22 147 GLU A N 1
ATOM 1150 C CA . GLU A 1 147 ? 17.850 3.123 -4.632 1.00 59.22 147 GLU A CA 1
ATOM 1151 C C . GLU A 1 147 ? 17.342 2.242 -3.468 1.00 59.22 147 GLU A C 1
ATOM 1153 O O . GLU A 1 147 ? 17.243 2.722 -2.340 1.00 59.22 147 GLU A O 1
ATOM 1158 N N . PHE A 1 148 ? 17.094 0.948 -3.719 1.00 60.34 148 PHE A N 1
ATOM 1159 C CA . PHE A 1 148 ? 16.564 -0.043 -2.767 1.00 60.34 148 PHE A CA 1
ATOM 1160 C C . PHE A 1 148 ? 17.591 -1.146 -2.433 1.00 60.34 148 PHE A C 1
ATOM 1162 O O . PHE A 1 148 ? 17.257 -2.318 -2.274 1.00 60.34 148 PHE A O 1
ATOM 1169 N N . ASP A 1 149 ? 18.870 -0.765 -2.370 1.00 65.25 149 ASP A N 1
ATOM 1170 C CA . ASP A 1 149 ? 20.030 -1.666 -2.275 1.00 65.25 149 ASP A CA 1
ATOM 1171 C C . ASP A 1 149 ? 20.183 -2.425 -0.931 1.00 65.25 149 ASP A C 1
ATOM 1173 O O . ASP A 1 149 ? 21.030 -3.314 -0.824 1.00 65.25 149 ASP A O 1
ATOM 1177 N N . ASP A 1 150 ? 19.390 -2.102 0.094 1.00 78.06 150 ASP A N 1
ATOM 1178 C CA . ASP A 1 150 ? 19.351 -2.804 1.386 1.00 78.06 150 ASP A CA 1
ATOM 1179 C C . ASP A 1 150 ? 17.892 -3.198 1.704 1.00 78.06 150 ASP A C 1
ATOM 1181 O O . ASP A 1 150 ? 17.042 -2.309 1.809 1.00 78.06 150 ASP A O 1
ATOM 1185 N N . PRO A 1 151 ? 17.570 -4.499 1.880 1.00 77.88 151 PRO A N 1
ATOM 1186 C CA . PRO A 1 151 ? 16.203 -4.964 2.128 1.00 77.88 151 PRO A CA 1
ATOM 1187 C C . PRO A 1 151 ? 15.618 -4.526 3.489 1.00 77.88 151 PRO A C 1
ATOM 1189 O O . PRO A 1 151 ? 14.425 -4.767 3.727 1.00 77.88 151 PRO A O 1
ATOM 1192 N N . PHE A 1 152 ? 16.423 -3.906 4.363 1.00 82.75 152 PHE A N 1
ATOM 1193 C CA . PHE A 1 152 ? 16.043 -3.350 5.665 1.00 82.75 152 PHE A CA 1
ATOM 1194 C C . PHE A 1 152 ? 16.012 -1.805 5.716 1.00 82.75 152 PHE A C 1
ATOM 1196 O O . PHE A 1 152 ? 15.471 -1.257 6.681 1.00 82.75 152 PHE A O 1
ATOM 1203 N N . GLU A 1 153 ? 16.556 -1.083 4.724 1.00 78.00 153 GLU A N 1
ATOM 1204 C CA . GLU A 1 153 ? 16.357 0.376 4.607 1.00 78.00 153 GLU A CA 1
ATOM 1205 C C . GLU A 1 153 ? 15.007 0.714 3.925 1.00 78.00 153 GLU A C 1
ATOM 1207 O O . GLU A 1 153 ? 14.241 -0.154 3.510 1.00 78.00 153 GLU A O 1
ATOM 1212 N N . GLY A 1 154 ? 14.680 2.008 3.842 1.00 78.50 154 GLY A N 1
ATOM 1213 C CA . GLY A 1 154 ? 13.445 2.507 3.229 1.00 78.50 154 GLY A CA 1
ATOM 1214 C C . GLY A 1 154 ? 12.301 2.759 4.219 1.00 78.50 154 GLY A C 1
ATOM 1215 O O . GLY A 1 154 ? 12.452 2.643 5.436 1.00 78.50 154 GLY A O 1
ATOM 1216 N N . GLY A 1 155 ? 11.147 3.184 3.697 1.00 81.56 155 GLY A N 1
ATOM 1217 C CA . GLY A 1 155 ? 9.935 3.372 4.504 1.00 81.56 155 GLY A CA 1
ATOM 1218 C C . GLY A 1 155 ? 9.286 2.038 4.863 1.00 81.56 155 GLY A C 1
ATOM 1219 O O . GLY A 1 155 ? 8.885 1.815 6.001 1.00 81.56 155 GLY A O 1
ATOM 1220 N N . ASP A 1 156 ? 9.248 1.137 3.893 1.00 87.69 156 ASP A N 1
ATOM 1221 C CA . ASP A 1 156 ? 8.362 -0.017 3.881 1.00 87.69 156 ASP A CA 1
ATOM 1222 C C . ASP A 1 156 ? 8.940 -1.168 4.714 1.00 87.69 156 ASP A C 1
ATOM 1224 O O . ASP A 1 156 ? 8.205 -1.809 5.463 1.00 87.69 156 ASP A O 1
ATOM 1228 N N . ALA A 1 157 ? 10.270 -1.326 4.739 1.00 88.19 157 ALA A N 1
ATOM 1229 C CA . ALA A 1 157 ? 10.955 -2.177 5.714 1.00 88.19 157 ALA A CA 1
ATOM 1230 C C . ALA A 1 157 ? 10.747 -1.692 7.164 1.00 88.19 157 ALA A C 1
ATOM 1232 O O . ALA A 1 157 ? 10.444 -2.493 8.047 1.00 88.19 157 ALA A O 1
ATOM 1233 N N . HIS A 1 158 ? 10.829 -0.377 7.410 1.00 89.38 158 HIS A N 1
ATOM 1234 C CA . HIS A 1 158 ? 10.532 0.226 8.716 1.00 89.38 158 HIS A CA 1
ATOM 1235 C C . HIS A 1 158 ? 9.067 0.007 9.143 1.00 89.38 158 HIS A C 1
ATOM 1237 O O . HIS A 1 158 ? 8.805 -0.220 10.327 1.00 89.38 158 HIS A O 1
ATOM 1243 N N . SER A 1 159 ? 8.121 0.063 8.200 1.00 91.69 159 SER A N 1
ATOM 1244 C CA . SER A 1 159 ? 6.701 -0.214 8.444 1.00 91.69 159 SER A CA 1
ATOM 1245 C C . SER A 1 159 ? 6.440 -1.690 8.734 1.00 91.69 159 SER A C 1
ATOM 1247 O O . SER A 1 159 ? 5.792 -1.991 9.731 1.00 91.69 159 SER A O 1
ATOM 1249 N N . LEU A 1 160 ? 6.992 -2.614 7.941 1.00 93.19 160 LEU A N 1
ATOM 1250 C CA . LEU A 1 160 ? 6.901 -4.058 8.199 1.00 93.19 160 LEU A CA 1
ATOM 1251 C C . LEU A 1 160 ? 7.517 -4.434 9.554 1.00 93.19 160 LEU A C 1
ATOM 1253 O O . LEU A 1 160 ? 6.921 -5.195 10.312 1.00 93.19 160 LEU A O 1
ATOM 1257 N N . ALA A 1 161 ? 8.657 -3.840 9.914 1.00 92.56 161 ALA A N 1
ATOM 1258 C CA . ALA A 1 161 ? 9.273 -4.022 11.227 1.00 92.56 161 ALA A CA 1
ATOM 1259 C C . ALA A 1 161 ? 8.378 -3.558 12.387 1.00 92.56 161 ALA A C 1
ATOM 1261 O O . ALA A 1 161 ? 8.422 -4.127 13.474 1.00 92.56 161 ALA A O 1
ATOM 1262 N N . ALA A 1 162 ? 7.549 -2.535 12.166 1.00 93.44 162 ALA A N 1
ATOM 1263 C CA . ALA A 1 162 ? 6.581 -2.056 13.148 1.00 93.44 162 ALA A CA 1
ATOM 1264 C C . ALA A 1 162 ? 5.303 -2.916 13.214 1.00 93.44 162 ALA A C 1
ATOM 1266 O O . ALA A 1 162 ? 4.501 -2.720 14.125 1.00 93.44 162 ALA A O 1
ATOM 1267 N N . LEU A 1 163 ? 5.120 -3.859 12.280 1.00 94.62 163 LEU A N 1
ATOM 1268 C CA . LEU A 1 163 ? 3.973 -4.769 12.196 1.00 94.62 163 LEU A CA 1
ATOM 1269 C C . LEU A 1 163 ? 4.269 -6.186 12.717 1.00 94.62 163 LEU A C 1
ATOM 1271 O O . LEU A 1 163 ? 3.345 -6.984 12.820 1.00 94.62 163 LEU A O 1
ATOM 1275 N N . GLU A 1 164 ? 5.508 -6.495 13.123 1.00 93.44 164 GLU A N 1
ATOM 1276 C CA . GLU A 1 164 ? 5.880 -7.813 13.681 1.00 93.44 164 GLU A CA 1
ATOM 1277 C C . GLU A 1 164 ? 5.072 -8.213 14.935 1.00 93.44 164 GLU A C 1
ATOM 1279 O O . GLU A 1 164 ? 4.902 -9.405 15.188 1.00 93.44 164 GLU A O 1
ATOM 1284 N N . ASP A 1 165 ? 4.541 -7.234 15.680 1.00 87.56 165 ASP A N 1
ATOM 1285 C CA . ASP A 1 165 ? 3.699 -7.428 16.876 1.00 87.56 165 ASP A CA 1
ATOM 1286 C C . ASP A 1 165 ? 2.207 -7.716 16.567 1.00 87.56 165 ASP A C 1
ATOM 1288 O O . ASP A 1 165 ? 1.414 -7.868 17.498 1.00 87.56 165 ASP A O 1
ATOM 1292 N N . PHE A 1 166 ? 1.774 -7.680 15.301 1.00 91.00 166 PHE A N 1
ATOM 1293 C CA . PHE A 1 166 ? 0.353 -7.606 14.935 1.00 91.00 166 PHE A CA 1
ATOM 1294 C C . PHE A 1 166 ? -0.107 -8.853 14.168 1.00 91.00 166 PHE A C 1
ATOM 1296 O O . PHE A 1 166 ? 0.021 -8.926 12.950 1.00 91.00 166 PHE A O 1
ATOM 1303 N N . GLU A 1 167 ? -0.725 -9.800 14.877 1.00 88.38 167 GLU A N 1
ATOM 1304 C CA . GLU A 1 167 ? -1.243 -11.070 14.325 1.00 88.38 167 GLU A CA 1
ATOM 1305 C C . GLU A 1 167 ? -2.207 -10.879 13.135 1.00 88.38 167 GLU A C 1
ATOM 1307 O O . GLU A 1 167 ? -2.211 -11.671 12.200 1.00 88.38 167 GLU A O 1
ATOM 1312 N N . ASN A 1 168 ? -2.977 -9.785 13.143 1.00 88.88 168 ASN A N 1
ATOM 1313 C CA . ASN A 1 168 ? -3.951 -9.432 12.105 1.00 88.88 168 ASN A CA 1
ATOM 1314 C C . ASN A 1 168 ? -3.452 -8.302 11.176 1.00 88.88 168 ASN A C 1
ATOM 1316 O O . ASN A 1 168 ? -4.245 -7.452 10.748 1.00 88.88 168 ASN A O 1
ATOM 1320 N N . ALA A 1 169 ? -2.142 -8.237 10.911 1.00 93.38 169 ALA A N 1
ATOM 1321 C CA . ALA A 1 169 ? -1.548 -7.304 9.953 1.00 93.38 169 ALA A CA 1
ATOM 1322 C C . ALA A 1 169 ? -1.162 -7.991 8.634 1.00 93.38 169 ALA A C 1
ATOM 1324 O O . ALA A 1 169 ? -0.413 -8.966 8.607 1.00 93.38 169 ALA A O 1
ATOM 1325 N N . TYR A 1 170 ? -1.622 -7.414 7.526 1.00 94.88 170 TYR A N 1
ATOM 1326 C CA . TYR A 1 170 ? -1.461 -7.951 6.179 1.00 94.88 170 TYR A CA 1
ATOM 1327 C C . TYR A 1 170 ? -0.700 -6.977 5.290 1.00 94.88 170 TYR A C 1
ATOM 1329 O O . TYR A 1 170 ? -1.043 -5.794 5.214 1.00 94.88 170 TYR A O 1
ATOM 1337 N N . LEU A 1 171 ? 0.289 -7.486 4.561 1.00 96.25 171 LEU A N 1
ATOM 1338 C CA . LEU A 1 171 ? 0.842 -6.790 3.408 1.00 96.25 171 LEU A CA 1
ATOM 1339 C C . LEU A 1 171 ? -0.037 -7.092 2.192 1.00 96.25 171 LEU A C 1
ATOM 1341 O O . LEU A 1 171 ? -0.337 -8.250 1.906 1.00 96.25 171 LEU A O 1
ATOM 1345 N N . CYS A 1 172 ? -0.387 -6.050 1.447 1.00 95.75 172 CYS A N 1
ATOM 1346 C CA . CYS A 1 172 ? -1.056 -6.147 0.156 1.00 95.75 172 CYS A CA 1
ATOM 1347 C C . CYS A 1 172 ? -0.139 -5.546 -0.914 1.00 95.75 172 CYS A C 1
ATOM 1349 O O . CYS A 1 172 ? 0.093 -4.339 -0.898 1.00 95.75 172 CYS A O 1
ATOM 1351 N N . VAL A 1 173 ? 0.371 -6.338 -1.855 1.00 95.00 173 VAL A N 1
ATOM 1352 C CA . VAL A 1 173 ? 1.197 -5.814 -2.961 1.00 95.00 173 VAL A CA 1
ATOM 1353 C C . VAL A 1 173 ? 0.372 -5.744 -4.239 1.00 95.00 173 VAL A C 1
ATOM 1355 O O . VAL A 1 173 ? -0.212 -6.750 -4.638 1.00 95.00 173 VAL A O 1
ATOM 1358 N N . ILE A 1 174 ? 0.345 -4.590 -4.907 1.00 92.19 174 ILE A N 1
ATOM 1359 C CA . ILE A 1 174 ? -0.220 -4.429 -6.260 1.00 92.19 174 ILE A CA 1
ATOM 1360 C C . ILE A 1 174 ? 0.875 -4.119 -7.294 1.00 92.19 174 ILE A C 1
ATOM 1362 O O . ILE A 1 174 ? 2.029 -3.906 -6.938 1.00 92.19 174 ILE A O 1
ATOM 1366 N N . SER A 1 175 ? 0.528 -4.140 -8.588 1.00 85.19 175 SER A N 1
ATOM 1367 C CA . SER A 1 175 ? 1.430 -3.822 -9.706 1.00 85.19 175 SER A CA 1
ATOM 1368 C C . SER A 1 175 ? 2.779 -4.553 -9.633 1.00 85.19 175 SER A C 1
ATOM 1370 O O . SER A 1 175 ? 3.839 -3.966 -9.842 1.00 85.19 175 SER A O 1
ATOM 1372 N N . LYS A 1 176 ? 2.720 -5.865 -9.349 1.00 83.00 176 LYS A N 1
ATOM 1373 C CA . LYS A 1 176 ? 3.868 -6.783 -9.292 1.00 83.00 176 LYS A CA 1
ATOM 1374 C C . LYS A 1 176 ? 4.912 -6.466 -10.365 1.00 83.00 176 LYS A C 1
ATOM 1376 O O . LYS A 1 176 ? 4.627 -6.542 -11.562 1.00 83.00 176 LYS A O 1
ATOM 1381 N N . GLY A 1 177 ? 6.156 -6.310 -9.923 1.00 79.06 177 GLY A N 1
ATOM 1382 C CA . GLY A 1 177 ? 7.308 -6.279 -10.813 1.00 79.06 177 GLY A CA 1
ATOM 1383 C C . GLY A 1 177 ? 7.599 -4.903 -11.399 1.00 79.06 177 GLY A C 1
ATOM 1384 O O . GLY A 1 177 ? 8.130 -4.831 -12.509 1.00 79.06 177 GLY A O 1
ATOM 1385 N N . LEU A 1 178 ? 7.265 -3.825 -10.687 1.00 84.88 178 LEU A N 1
ATOM 1386 C CA . LEU A 1 178 ? 7.743 -2.481 -11.013 1.00 84.88 178 LEU A CA 1
ATOM 1387 C C . LEU A 1 178 ? 9.103 -2.216 -10.376 1.00 84.88 178 LEU A C 1
ATOM 1389 O O . LEU A 1 178 ? 10.050 -2.004 -11.128 1.00 84.88 178 LEU A O 1
ATOM 1393 N N . ASP A 1 179 ? 9.214 -2.368 -9.055 1.00 86.25 179 ASP A N 1
ATOM 1394 C CA . ASP A 1 179 ? 10.421 -2.001 -8.294 1.00 86.25 179 ASP A CA 1
ATOM 1395 C C . ASP A 1 179 ? 11.284 -3.240 -7.925 1.00 86.25 179 ASP A C 1
ATOM 1397 O O . ASP A 1 179 ? 12.499 -3.156 -7.726 1.00 86.25 179 ASP A O 1
ATOM 1401 N N . ILE A 1 180 ? 10.676 -4.434 -7.956 1.00 88.81 180 ILE A N 1
ATOM 1402 C CA . ILE A 1 180 ? 11.309 -5.755 -7.775 1.00 88.81 180 ILE A CA 1
ATOM 1403 C C . ILE A 1 180 ? 11.376 -6.551 -9.094 1.00 88.81 180 ILE A C 1
ATOM 1405 O O . ILE A 1 180 ? 10.531 -6.409 -9.986 1.00 88.81 180 ILE A O 1
ATOM 1409 N N . LYS A 1 181 ? 12.377 -7.425 -9.254 1.00 90.94 181 LYS A N 1
ATOM 1410 C CA . LYS A 1 181 ? 12.476 -8.352 -10.398 1.00 90.94 181 LYS A CA 1
ATOM 1411 C C . LYS A 1 181 ? 11.342 -9.390 -10.369 1.00 90.94 181 LYS A C 1
ATOM 1413 O O . LYS A 1 181 ? 10.999 -9.932 -9.323 1.00 90.94 181 LYS A O 1
ATOM 1418 N N . VAL A 1 182 ? 10.766 -9.696 -11.536 1.00 91.31 182 VAL A N 1
ATOM 1419 C CA . VAL A 1 182 ? 9.564 -10.552 -11.667 1.00 91.31 182 VAL A CA 1
ATOM 1420 C C . VAL A 1 182 ? 9.786 -11.963 -11.108 1.00 91.31 182 VAL A C 1
ATOM 1422 O O . VAL A 1 182 ? 8.913 -12.488 -10.415 1.00 91.31 182 VAL A O 1
ATOM 1425 N N . ASP A 1 183 ? 10.959 -12.543 -11.366 1.00 94.38 183 ASP A N 1
ATOM 1426 C CA . ASP A 1 183 ? 11.315 -13.895 -10.921 1.00 94.38 183 ASP A CA 1
ATOM 1427 C C . ASP A 1 183 ? 11.672 -13.929 -9.429 1.00 94.38 183 ASP A C 1
ATOM 1429 O O . ASP A 1 183 ? 11.348 -14.889 -8.731 1.00 94.38 183 ASP A O 1
ATOM 1433 N N . ALA A 1 184 ? 12.269 -12.846 -8.916 1.00 94.25 184 ALA A N 1
ATOM 1434 C CA . ALA A 1 184 ? 12.512 -12.660 -7.489 1.00 94.25 184 ALA A CA 1
ATOM 1435 C C . ALA A 1 184 ? 11.198 -12.565 -6.706 1.00 94.25 184 ALA A C 1
ATOM 1437 O O . ALA A 1 184 ? 11.041 -13.254 -5.702 1.00 94.25 184 ALA A O 1
ATOM 1438 N N . PHE A 1 185 ? 10.224 -11.795 -7.206 1.00 94.88 185 PHE A N 1
ATOM 1439 C CA . PHE A 1 185 ? 8.882 -11.743 -6.625 1.00 94.88 185 PHE A CA 1
ATOM 1440 C C . PHE A 1 185 ? 8.236 -13.132 -6.579 1.00 94.88 185 PHE A C 1
ATOM 1442 O O . PHE A 1 185 ? 7.734 -13.517 -5.532 1.00 94.88 185 PHE A O 1
ATOM 1449 N N . GLU A 1 186 ? 8.260 -13.915 -7.667 1.00 95.25 186 GLU A N 1
ATOM 1450 C CA . GLU A 1 186 ? 7.675 -15.269 -7.640 1.00 95.25 186 GLU A CA 1
ATOM 1451 C C . GLU A 1 186 ? 8.404 -16.214 -6.688 1.00 95.25 186 GLU A C 1
ATOM 1453 O O . GLU A 1 186 ? 7.758 -16.992 -5.990 1.00 95.25 186 GLU A O 1
ATOM 1458 N N . ARG A 1 187 ? 9.734 -16.145 -6.624 1.00 96.56 187 ARG A N 1
ATOM 1459 C CA . ARG A 1 187 ? 10.535 -16.953 -5.699 1.00 96.56 187 ARG A CA 1
ATOM 1460 C C . ARG A 1 187 ? 10.240 -16.591 -4.238 1.00 96.56 187 ARG A C 1
ATOM 1462 O O . ARG A 1 187 ? 10.036 -17.484 -3.422 1.00 96.56 187 ARG A O 1
ATOM 1469 N N . ASN A 1 188 ? 10.156 -15.299 -3.919 1.00 96.19 188 ASN A N 1
ATOM 1470 C CA . ASN A 1 188 ? 9.885 -14.816 -2.562 1.00 96.19 188 ASN A CA 1
ATOM 1471 C C . ASN A 1 188 ? 8.405 -15.051 -2.176 1.00 96.19 188 ASN A C 1
ATOM 1473 O O . ASN A 1 188 ? 8.128 -15.451 -1.048 1.00 96.19 188 ASN A O 1
ATOM 1477 N N . ARG A 1 189 ? 7.459 -14.933 -3.126 1.00 96.12 189 ARG A N 1
ATOM 1478 C CA . ARG A 1 189 ? 6.043 -15.324 -2.960 1.00 96.12 189 ARG A CA 1
ATOM 1479 C C . ARG A 1 189 ? 5.894 -16.824 -2.688 1.00 96.12 189 ARG A C 1
ATOM 1481 O O . ARG A 1 189 ? 5.154 -17.190 -1.783 1.00 96.12 189 ARG A O 1
ATOM 1488 N N . LYS A 1 190 ? 6.603 -17.685 -3.429 1.00 96.44 190 LYS A N 1
ATOM 1489 C CA . LYS A 1 190 ? 6.612 -19.141 -3.193 1.00 96.44 190 LYS A CA 1
ATOM 1490 C C . LYS A 1 190 ? 7.171 -19.494 -1.819 1.00 96.44 190 LYS A C 1
ATOM 1492 O O . LYS A 1 190 ? 6.518 -20.233 -1.099 1.00 96.44 190 LYS A O 1
ATOM 1497 N N . LEU A 1 191 ? 8.285 -18.885 -1.406 1.00 97.00 191 LEU A N 1
ATOM 1498 C CA . LEU A 1 191 ? 8.838 -19.070 -0.060 1.00 97.00 191 LEU A CA 1
ATOM 1499 C C . LEU A 1 191 ? 7.849 -18.655 1.048 1.00 97.00 191 LEU A C 1
ATOM 1501 O O . LEU A 1 191 ? 7.780 -19.304 2.090 1.00 97.00 191 LEU A O 1
ATOM 1505 N N . LEU A 1 192 ? 7.064 -17.594 0.831 1.00 96.19 192 LEU A N 1
ATOM 1506 C CA . LEU A 1 192 ? 5.981 -17.205 1.742 1.00 96.19 192 LEU A CA 1
ATOM 1507 C C . LEU A 1 192 ? 4.815 -18.211 1.708 1.00 96.19 192 LEU A C 1
ATOM 1509 O O . LEU A 1 192 ? 4.287 -18.542 2.764 1.00 96.19 192 LEU A O 1
ATOM 1513 N N . GLN A 1 193 ? 4.447 -18.747 0.539 1.00 95.25 193 GLN A N 1
ATOM 1514 C CA . GLN A 1 193 ? 3.407 -19.778 0.380 1.00 95.25 193 GLN A CA 1
ATOM 1515 C C . GLN A 1 193 ? 3.792 -21.097 1.069 1.00 95.25 193 GLN A C 1
ATOM 1517 O O . GLN A 1 193 ? 3.007 -21.638 1.842 1.00 95.25 193 GLN A O 1
ATOM 1522 N N . GLU A 1 194 ? 5.025 -21.566 0.868 1.00 95.50 194 GLU A N 1
ATOM 1523 C CA . GLU A 1 194 ? 5.613 -22.762 1.496 1.00 95.50 194 GLU A CA 1
ATOM 1524 C C . GLU A 1 194 ? 5.686 -22.658 3.030 1.00 95.50 194 GLU A C 1
ATOM 1526 O O . GLU A 1 194 ? 5.708 -23.676 3.719 1.00 95.50 194 GLU A O 1
ATOM 1531 N N . ARG A 1 195 ? 5.688 -21.432 3.571 1.00 95.25 195 ARG A N 1
ATOM 1532 C CA . ARG A 1 195 ? 5.679 -21.135 5.013 1.00 95.25 195 ARG A CA 1
ATOM 1533 C C . ARG A 1 195 ? 4.304 -20.720 5.565 1.00 95.25 195 ARG A C 1
ATOM 1535 O O . ARG A 1 195 ? 4.215 -20.396 6.742 1.00 95.25 195 ARG A O 1
ATOM 1542 N N . GLY A 1 196 ? 3.240 -20.713 4.755 1.00 92.56 196 GLY A N 1
ATOM 1543 C CA . GLY A 1 196 ? 1.885 -20.333 5.194 1.00 92.56 196 GLY A CA 1
ATOM 1544 C C . GLY A 1 196 ? 1.647 -18.826 5.396 1.00 92.56 196 GLY A C 1
ATOM 1545 O O . GLY A 1 196 ? 0.675 -18.441 6.037 1.00 92.56 196 GLY A O 1
ATOM 1546 N N . HIS A 1 197 ? 2.514 -17.971 4.847 1.00 94.44 197 HIS A N 1
ATOM 1547 C CA . HIS A 1 197 ? 2.488 -16.506 4.986 1.00 94.44 197 HIS A CA 1
ATOM 1548 C C . HIS A 1 197 ? 2.071 -15.759 3.701 1.00 94.44 197 HIS A C 1
ATOM 1550 O O . HIS A 1 197 ? 2.167 -14.533 3.640 1.00 94.44 197 HIS A O 1
ATOM 1556 N N . TYR A 1 198 ? 1.618 -16.475 2.668 1.00 94.25 198 TYR A N 1
ATOM 1557 C CA . TYR A 1 198 ? 0.929 -15.924 1.492 1.00 94.25 198 TYR A CA 1
ATOM 1558 C C . TYR A 1 198 ? -0.503 -16.464 1.473 1.00 94.25 198 TYR A C 1
ATOM 1560 O O . TYR A 1 198 ? -0.702 -17.677 1.473 1.00 94.25 198 TYR A O 1
ATOM 1568 N N . PHE A 1 199 ? -1.476 -15.553 1.464 1.00 91.00 199 PHE A N 1
ATOM 1569 C CA . PHE A 1 199 ? -2.910 -15.837 1.595 1.00 91.00 199 PHE A CA 1
ATOM 1570 C C . PHE A 1 199 ? -3.659 -15.856 0.261 1.00 91.00 199 PHE A C 1
ATOM 1572 O O . PHE A 1 199 ? -4.861 -16.093 0.245 1.00 91.00 199 PHE A O 1
ATOM 1579 N N . GLY A 1 200 ? -2.968 -15.570 -0.844 1.00 91.38 200 GLY A N 1
ATOM 1580 C CA . GLY A 1 200 ? -3.520 -15.595 -2.193 1.00 91.38 200 GLY A CA 1
ATOM 1581 C C . GLY A 1 200 ? -3.555 -14.235 -2.883 1.00 91.38 200 GLY A C 1
ATOM 1582 O O . GLY A 1 200 ? -2.890 -13.278 -2.469 1.00 91.38 200 GLY A O 1
ATOM 1583 N N . ARG A 1 201 ? -4.310 -14.148 -3.982 1.00 92.25 201 ARG A N 1
ATOM 1584 C CA . ARG A 1 201 ? -4.406 -12.935 -4.804 1.00 92.25 201 ARG A CA 1
ATOM 1585 C C . ARG A 1 201 ? -5.812 -12.687 -5.343 1.00 92.25 201 ARG A C 1
ATOM 1587 O O . ARG A 1 201 ? -6.534 -13.618 -5.691 1.00 92.25 201 ARG A O 1
ATOM 1594 N N . VAL A 1 202 ? -6.173 -11.409 -5.459 1.00 89.31 202 VAL A N 1
ATOM 1595 C CA . VAL A 1 202 ? -7.468 -10.942 -5.977 1.00 89.31 202 VAL A CA 1
ATOM 1596 C C . VAL A 1 202 ? -7.245 -9.983 -7.143 1.00 89.31 202 VAL A C 1
ATOM 1598 O O . VAL A 1 202 ? -6.462 -9.035 -7.046 1.00 89.31 202 VAL A O 1
ATOM 1601 N N . ASN A 1 203 ? -7.941 -10.210 -8.252 1.00 90.31 203 ASN A N 1
ATOM 1602 C CA . ASN A 1 203 ? -7.943 -9.336 -9.416 1.00 90.31 203 ASN A CA 1
ATOM 1603 C C . ASN A 1 203 ? -8.914 -8.173 -9.183 1.00 90.31 203 ASN A C 1
ATOM 1605 O O . ASN A 1 203 ? -10.133 -8.334 -9.276 1.00 90.31 203 ASN A O 1
ATOM 1609 N N . LEU A 1 204 ? -8.378 -6.981 -8.921 1.00 87.00 204 LEU A N 1
ATOM 1610 C CA . LEU A 1 204 ? -9.168 -5.796 -8.584 1.00 87.00 204 LEU A CA 1
ATOM 1611 C C . LEU A 1 204 ? -9.965 -5.212 -9.766 1.00 87.00 204 LEU A C 1
ATOM 1613 O O . LEU A 1 204 ? -10.671 -4.231 -9.590 1.00 87.00 204 LEU A O 1
ATOM 1617 N N . ALA A 1 205 ? -9.882 -5.790 -10.969 1.00 86.44 205 ALA A N 1
ATOM 1618 C CA . ALA A 1 205 ? -10.717 -5.393 -12.106 1.00 86.44 205 ALA A CA 1
ATOM 1619 C C . ALA A 1 205 ? -11.852 -6.391 -12.407 1.00 86.44 205 ALA A C 1
ATOM 1621 O O . ALA A 1 205 ? -12.882 -5.997 -12.963 1.00 86.44 205 ALA A O 1
ATOM 1622 N N . THR A 1 206 ? -11.690 -7.674 -12.058 1.00 84.38 206 THR A N 1
ATOM 1623 C CA . THR A 1 206 ? -12.681 -8.734 -12.336 1.00 84.38 206 THR A CA 1
ATOM 1624 C C . THR A 1 206 ? -13.402 -9.248 -11.086 1.00 84.38 206 THR A C 1
ATOM 1626 O O . THR A 1 206 ? -14.558 -9.659 -11.200 1.00 84.38 206 THR A O 1
ATOM 1629 N N . GLY A 1 207 ? -12.772 -9.188 -9.910 1.00 81.50 207 GLY A N 1
ATOM 1630 C CA . GLY A 1 207 ? -13.212 -9.867 -8.682 1.00 81.50 207 GLY A CA 1
ATOM 1631 C C . GLY A 1 207 ? -12.818 -11.348 -8.608 1.00 81.50 207 GLY A C 1
ATOM 1632 O O . GLY A 1 207 ? -13.205 -12.044 -7.676 1.00 81.50 207 GLY A O 1
ATOM 1633 N N . GLU A 1 208 ? -12.051 -11.829 -9.585 1.00 85.00 208 GLU A N 1
ATOM 1634 C CA . GLU A 1 208 ? -11.470 -13.173 -9.631 1.00 85.00 208 GLU A CA 1
ATOM 1635 C C . GLU A 1 208 ? -10.444 -13.363 -8.502 1.00 85.00 208 GLU A C 1
ATOM 1637 O O . GLU A 1 208 ? -9.687 -12.441 -8.185 1.00 85.00 208 GLU A O 1
ATOM 1642 N N . LYS A 1 209 ? -10.418 -14.554 -7.897 1.00 85.50 209 LYS A N 1
ATOM 1643 C CA . LYS A 1 209 ? -9.533 -14.903 -6.778 1.00 85.50 209 LYS A CA 1
ATOM 1644 C C . LYS A 1 209 ? -8.734 -16.159 -7.118 1.00 85.50 209 LYS A C 1
ATOM 1646 O O . LYS A 1 209 ? -9.276 -17.094 -7.703 1.00 85.50 209 LYS A O 1
ATOM 1651 N N . GLU A 1 210 ? -7.473 -16.196 -6.709 1.00 89.06 210 GLU A N 1
ATOM 1652 C CA . GLU A 1 210 ? -6.588 -17.364 -6.801 1.00 89.06 210 GLU A CA 1
ATOM 1653 C C . GLU A 1 210 ? -5.812 -17.554 -5.488 1.00 89.06 210 GLU A C 1
ATOM 1655 O O . GLU A 1 210 ? -5.662 -16.603 -4.718 1.00 89.06 210 GLU A O 1
ATOM 1660 N N . ASP A 1 211 ? -5.281 -18.763 -5.255 1.00 79.12 211 ASP A N 1
ATOM 1661 C CA . ASP A 1 211 ? -4.420 -19.111 -4.106 1.00 79.12 211 ASP A CA 1
ATOM 1662 C C . ASP A 1 211 ? -5.035 -18.829 -2.704 1.00 79.12 211 ASP A C 1
ATOM 1664 O O . ASP A 1 211 ? -4.306 -18.767 -1.717 1.00 79.12 211 ASP A O 1
ATOM 1668 N N . PHE A 1 212 ? -6.354 -18.623 -2.596 1.00 68.38 212 PHE A N 1
ATOM 1669 C CA . PHE A 1 212 ? -6.976 -17.992 -1.425 1.00 68.38 212 PHE A CA 1
ATOM 1670 C C . PHE A 1 212 ? -7.173 -18.902 -0.198 1.00 68.38 212 PHE A C 1
ATOM 1672 O O . PHE A 1 212 ? -7.731 -19.998 -0.299 1.00 68.38 212 PHE A O 1
ATOM 1679 N N . GLN A 1 213 ? -6.808 -18.391 0.982 1.00 62.25 213 GLN A N 1
ATOM 1680 C CA . GLN A 1 213 ? -7.246 -18.886 2.295 1.00 62.25 213 GLN A CA 1
ATOM 1681 C C . GLN A 1 213 ? -7.396 -17.736 3.306 1.00 62.25 213 GLN A C 1
ATOM 1683 O O . GLN A 1 213 ? -6.771 -16.688 3.150 1.00 62.25 213 GLN A O 1
ATOM 1688 N N . LEU A 1 214 ? -8.156 -18.007 4.381 1.00 51.53 214 LEU A N 1
ATOM 1689 C CA . LEU A 1 214 ? -8.627 -17.072 5.426 1.00 51.53 214 LEU A CA 1
ATOM 1690 C C . LEU A 1 214 ? -9.896 -16.243 5.062 1.00 51.53 214 LEU A C 1
ATOM 1692 O O . LEU A 1 214 ? -10.011 -15.090 5.461 1.00 51.53 214 LEU A O 1
ATOM 1696 N N . GLU A 1 215 ? -10.919 -16.757 4.365 1.00 54.94 215 GLU A N 1
ATOM 1697 C CA . GLU A 1 215 ? -11.235 -18.150 4.030 1.00 54.94 215 GLU A CA 1
ATOM 1698 C C . GLU A 1 215 ? -10.961 -18.624 2.589 1.00 54.94 215 GLU A C 1
ATOM 1700 O O . GLU A 1 215 ? -10.618 -19.789 2.446 1.00 54.94 215 GLU A O 1
ATOM 1705 N N . ASP A 1 216 ? -11.069 -17.914 1.461 1.00 42.00 216 ASP A N 1
ATOM 1706 C CA . ASP A 1 216 ? -11.536 -16.561 1.097 1.00 42.00 216 ASP A CA 1
ATOM 1707 C C . ASP A 1 216 ? -10.875 -15.372 1.816 1.00 42.00 216 ASP A C 1
ATOM 1709 O O . ASP A 1 216 ? -9.659 -15.241 1.709 1.00 42.00 216 ASP A O 1
ATOM 1713 N N . LEU A 1 217 ? -11.648 -14.493 2.470 1.00 47.66 217 LEU A N 1
ATOM 1714 C CA . LEU A 1 217 ? -11.210 -13.249 3.118 1.00 47.66 217 LEU A CA 1
ATOM 1715 C C . LEU A 1 217 ? -12.336 -12.709 4.034 1.00 47.66 217 LEU A C 1
ATOM 1717 O O . LEU A 1 217 ? -13.059 -11.795 3.658 1.00 47.66 217 LEU A O 1
ATOM 1721 N N . VAL A 1 218 ? -12.465 -13.271 5.237 1.00 48.16 218 VAL A N 1
ATOM 1722 C CA . VAL A 1 218 ? -13.367 -12.949 6.375 1.00 48.16 218 VAL A CA 1
ATOM 1723 C C . VAL A 1 218 ? -14.843 -12.596 6.076 1.00 48.16 218 VAL A C 1
ATOM 1725 O O . VAL A 1 218 ? -15.216 -11.420 6.009 1.00 48.16 218 VAL A O 1
ATOM 1728 N N . GLY A 1 219 ? -15.721 -13.602 6.094 1.00 41.75 219 GLY A N 1
ATOM 1729 C CA . GLY A 1 219 ? -17.167 -13.488 6.341 1.00 41.75 219 GLY A CA 1
ATOM 1730 C C . GLY A 1 219 ? -17.648 -14.499 7.399 1.00 41.75 219 GLY A C 1
ATOM 1731 O O . GLY A 1 219 ? -17.769 -15.686 7.127 1.00 41.75 219 GLY A O 1
ATOM 1732 N N . PHE A 1 220 ? -17.983 -14.039 8.613 1.00 43.31 220 PHE A N 1
ATOM 1733 C CA . PHE A 1 220 ? -18.392 -14.911 9.733 1.00 43.31 220 PHE A CA 1
ATOM 1734 C C . PHE A 1 220 ? -19.901 -15.252 9.756 1.00 43.31 220 PHE A C 1
ATOM 1736 O O . PHE A 1 220 ? -20.611 -14.880 10.691 1.00 43.31 220 PHE A O 1
ATOM 1743 N N . ASP A 1 221 ? -20.384 -15.963 8.733 1.00 38.06 221 ASP A N 1
ATOM 1744 C CA . ASP A 1 221 ? -21.607 -16.791 8.774 1.00 38.06 221 ASP A CA 1
ATOM 1745 C C . ASP A 1 221 ? -21.635 -17.725 7.544 1.00 38.06 221 ASP A C 1
ATOM 1747 O O . ASP A 1 221 ? -21.515 -17.245 6.415 1.00 38.06 221 ASP A O 1
ATOM 1751 N N . GLU A 1 222 ? -21.847 -19.035 7.723 1.00 36.34 222 GLU A N 1
ATOM 1752 C CA . GLU A 1 222 ? -21.973 -19.992 6.601 1.00 36.34 222 GLU A CA 1
ATOM 1753 C C . GLU A 1 222 ? -23.174 -19.675 5.682 1.00 36.34 222 GLU A C 1
ATOM 1755 O O . GLU A 1 222 ? -23.236 -20.145 4.545 1.00 36.34 222 GLU A O 1
ATOM 1760 N N . SER A 1 223 ? -24.114 -18.838 6.137 1.00 34.56 223 SER A N 1
ATOM 1761 C CA . SER A 1 223 ? -25.243 -18.340 5.345 1.00 34.56 223 SER A CA 1
ATOM 1762 C C . SER A 1 223 ? -24.965 -17.061 4.533 1.00 34.56 223 SER A C 1
ATOM 1764 O O . SER A 1 223 ? -25.852 -16.615 3.801 1.00 34.56 223 SER A O 1
ATOM 1766 N N . SER A 1 224 ? -23.763 -16.465 4.598 1.00 38.72 224 SER A N 1
ATOM 1767 C CA . SER A 1 224 ? -23.402 -15.300 3.769 1.00 38.72 224 SER A CA 1
ATOM 1768 C C . SER A 1 224 ? -21.961 -15.335 3.244 1.00 38.72 224 SER A C 1
ATOM 1770 O O . SER A 1 224 ? -21.064 -14.718 3.815 1.00 38.72 224 SER A O 1
ATOM 1772 N N . VAL A 1 225 ? -21.769 -16.005 2.103 1.00 37.31 225 VAL A N 1
ATOM 1773 C CA . VAL A 1 225 ? -20.483 -16.154 1.388 1.00 37.31 225 VAL A CA 1
ATOM 1774 C C . VAL A 1 225 ? -20.149 -14.908 0.541 1.00 37.31 225 VAL A C 1
ATOM 1776 O O . VAL A 1 225 ? -19.977 -14.979 -0.674 1.00 37.31 225 VAL A O 1
ATOM 1779 N N . GLU A 1 226 ? -20.079 -13.748 1.193 1.00 45.44 226 GLU A N 1
ATOM 1780 C CA . GLU A 1 226 ? -19.544 -12.487 0.652 1.00 45.44 226 GLU A CA 1
ATOM 1781 C C . GLU A 1 226 ? -18.635 -11.872 1.736 1.00 45.44 226 GLU A C 1
ATOM 1783 O O . GLU A 1 226 ? -19.109 -11.279 2.705 1.00 45.44 226 GLU A O 1
ATOM 1788 N N . GLY A 1 227 ? -17.325 -12.130 1.634 1.00 49.66 227 GLY A N 1
ATOM 1789 C CA . GLY A 1 227 ? -16.334 -11.752 2.649 1.00 49.66 227 GLY A CA 1
ATOM 1790 C C . GLY A 1 227 ? -15.930 -10.269 2.642 1.00 49.66 227 GLY A C 1
ATOM 1791 O O . GLY A 1 227 ? -16.358 -9.471 1.815 1.00 49.66 227 GLY A O 1
ATOM 1792 N N . LEU A 1 228 ? -15.016 -9.912 3.543 1.00 47.88 228 LEU A N 1
ATOM 1793 C CA . LEU A 1 228 ? -14.301 -8.634 3.678 1.00 47.88 228 LEU A CA 1
ATOM 1794 C C . LEU A 1 228 ? -13.811 -8.038 2.348 1.00 47.88 228 LEU A C 1
ATOM 1796 O O . LEU A 1 228 ? -13.818 -6.819 2.181 1.00 47.88 228 LEU A O 1
ATOM 1800 N N . ILE A 1 229 ? -13.361 -8.901 1.428 1.00 51.75 229 ILE A N 1
ATOM 1801 C CA . ILE A 1 229 ? -13.022 -8.561 0.037 1.00 51.75 229 ILE A CA 1
ATOM 1802 C C . ILE A 1 229 ? -13.970 -9.319 -0.902 1.00 51.75 229 ILE A C 1
ATOM 1804 O O . ILE A 1 229 ? -13.578 -10.079 -1.796 1.00 51.75 229 ILE A O 1
ATOM 1808 N N . GLY A 1 230 ? -15.263 -9.090 -0.706 1.00 51.72 230 GLY A N 1
ATOM 1809 C CA . GLY A 1 230 ? -16.207 -9.032 -1.801 1.00 51.72 230 GLY A CA 1
ATOM 1810 C C . GLY A 1 230 ? -15.748 -7.925 -2.745 1.00 51.72 230 GLY A C 1
ATOM 1811 O O . GLY A 1 230 ? -15.808 -6.739 -2.444 1.00 51.72 230 GLY A O 1
ATOM 1812 N N . ILE A 1 231 ? -15.232 -8.310 -3.908 1.00 54.94 231 ILE A N 1
ATOM 1813 C CA . ILE A 1 231 ? -15.243 -7.409 -5.056 1.00 54.94 231 ILE A CA 1
ATOM 1814 C C . ILE A 1 231 ? -16.567 -7.679 -5.743 1.00 54.94 231 ILE A C 1
ATOM 1816 O O . ILE A 1 231 ? -16.664 -8.482 -6.676 1.00 54.94 231 ILE A O 1
ATOM 1820 N N . GLY A 1 232 ? -17.608 -7.068 -5.176 1.00 51.16 232 GLY A N 1
ATOM 1821 C CA . GLY A 1 232 ? -18.982 -7.284 -5.580 1.00 51.16 232 GLY A CA 1
ATOM 1822 C C . GLY A 1 232 ? -19.199 -7.043 -7.074 1.00 51.16 232 GLY A C 1
ATOM 1823 O O . GLY A 1 232 ? -18.462 -6.324 -7.758 1.00 51.16 232 GLY A O 1
ATOM 1824 N N . LYS A 1 233 ? -20.286 -7.620 -7.599 1.00 53.94 233 LYS A N 1
ATOM 1825 C CA . LYS A 1 233 ? -20.718 -7.407 -8.995 1.00 53.94 233 LYS A CA 1
ATOM 1826 C C . LYS A 1 233 ? -20.910 -5.917 -9.313 1.00 53.94 233 LYS A C 1
ATOM 1828 O O . LYS A 1 233 ? -20.733 -5.505 -10.458 1.00 53.94 233 LYS A O 1
ATOM 1833 N N . ASN A 1 234 ? -21.238 -5.113 -8.301 1.00 61.28 234 ASN A N 1
ATOM 1834 C CA . ASN A 1 234 ? -21.244 -3.660 -8.371 1.00 61.28 234 ASN A CA 1
ATOM 1835 C C . ASN A 1 234 ? -19.834 -3.096 -8.110 1.00 61.28 234 ASN A C 1
ATOM 1837 O O . ASN A 1 234 ? -19.448 -2.885 -6.968 1.00 61.28 234 ASN A O 1
ATOM 1841 N N . ARG A 1 235 ? -19.065 -2.827 -9.170 1.00 76.31 235 ARG A N 1
ATOM 1842 C CA . ARG A 1 235 ? -17.685 -2.310 -9.068 1.00 76.31 235 ARG A CA 1
ATOM 1843 C C . ARG A 1 235 ? -17.625 -0.780 -8.933 1.00 76.31 235 ARG A C 1
ATOM 1845 O O . ARG A 1 235 ? -16.822 -0.131 -9.608 1.00 76.31 235 ARG A O 1
ATOM 1852 N N . SER A 1 236 ? -18.494 -0.169 -8.124 1.00 85.25 236 SER A N 1
ATOM 1853 C CA . SER A 1 236 ? -18.556 1.296 -8.016 1.00 85.25 236 SER A CA 1
ATOM 1854 C C . SER A 1 236 ? -17.316 1.906 -7.348 1.00 85.25 236 SER A C 1
ATOM 1856 O O . SER A 1 236 ? -16.929 3.016 -7.730 1.00 85.25 236 SER A O 1
ATOM 1858 N N . TYR A 1 237 ? -16.595 1.154 -6.509 1.00 86.56 237 TYR A N 1
ATOM 1859 C CA . TYR A 1 237 ? -15.298 1.543 -5.948 1.00 86.56 237 TYR A CA 1
ATOM 1860 C C . TYR A 1 237 ? -14.271 1.923 -7.026 1.00 86.56 237 TYR A C 1
ATOM 1862 O O . TYR A 1 237 ? -13.511 2.871 -6.824 1.00 86.56 237 TYR A O 1
ATOM 1870 N N . LEU A 1 238 ? -14.281 1.267 -8.198 1.00 88.88 238 LEU A N 1
ATOM 1871 C CA . LEU A 1 238 ? -13.396 1.616 -9.317 1.00 88.88 238 LEU A CA 1
ATOM 1872 C C . LEU A 1 238 ? -13.677 3.024 -9.843 1.00 88.88 238 LEU A C 1
ATOM 1874 O O . LEU A 1 238 ? -12.740 3.754 -10.150 1.00 88.88 238 LEU A O 1
ATOM 1878 N N . ASN A 1 239 ? -14.940 3.453 -9.891 1.00 89.56 239 ASN A N 1
ATOM 1879 C CA . ASN A 1 239 ? -15.292 4.809 -10.317 1.00 89.56 239 ASN A CA 1
ATOM 1880 C C . ASN A 1 239 ? -14.816 5.861 -9.304 1.00 89.56 239 ASN A C 1
ATOM 1882 O O . ASN A 1 239 ? -14.325 6.921 -9.701 1.00 89.56 239 ASN A O 1
ATOM 1886 N N . VAL A 1 240 ? -14.910 5.563 -8.003 1.00 89.56 240 VAL A N 1
ATOM 1887 C CA . VAL A 1 240 ? -14.432 6.464 -6.940 1.00 89.56 240 VAL A CA 1
ATOM 1888 C C . VAL A 1 240 ? -12.900 6.539 -6.932 1.00 89.56 240 VAL A C 1
ATOM 1890 O O . VAL A 1 240 ? -12.343 7.640 -6.924 1.00 89.56 240 VAL A O 1
ATOM 1893 N N . TYR A 1 241 ? -12.216 5.395 -7.032 1.00 91.50 241 TYR A N 1
ATOM 1894 C CA . TYR A 1 241 ? -10.763 5.316 -7.191 1.00 91.50 241 TYR A CA 1
ATOM 1895 C C . TYR A 1 241 ? -10.282 6.057 -8.442 1.00 91.50 241 TYR A C 1
ATOM 1897 O O . TYR A 1 241 ? -9.409 6.916 -8.339 1.00 91.50 241 TYR A O 1
ATOM 1905 N N . ASN A 1 242 ? -10.871 5.791 -9.611 1.00 91.12 242 ASN A N 1
ATOM 1906 C CA . ASN A 1 242 ? -10.499 6.449 -10.863 1.00 91.12 242 ASN A CA 1
ATOM 1907 C C . ASN A 1 242 ? -10.699 7.965 -10.769 1.00 91.12 242 ASN A C 1
ATOM 1909 O O . ASN A 1 242 ? -9.815 8.727 -11.160 1.00 91.12 242 ASN A O 1
ATOM 1913 N N . GLY A 1 243 ? -11.809 8.418 -10.177 1.00 90.12 243 GLY A N 1
ATOM 1914 C CA . GLY A 1 243 ? -12.064 9.836 -9.924 1.00 90.12 243 GLY A CA 1
ATOM 1915 C C . GLY A 1 243 ? -11.048 10.492 -8.979 1.00 90.12 243 GLY A C 1
ATOM 1916 O O . GLY A 1 243 ? -10.748 11.676 -9.144 1.00 90.12 243 GLY A O 1
ATOM 1917 N N . LEU A 1 244 ? -10.488 9.743 -8.024 1.00 89.88 244 LEU A N 1
ATOM 1918 C CA . LEU A 1 244 ? -9.395 10.191 -7.158 1.00 89.88 244 LEU A CA 1
ATOM 1919 C C . LEU A 1 244 ? -8.055 10.206 -7.916 1.00 89.88 244 LEU A C 1
ATOM 1921 O O . LEU A 1 244 ? -7.402 11.246 -7.970 1.00 89.88 244 LEU A O 1
ATOM 1925 N N . ALA A 1 245 ? -7.674 9.096 -8.549 1.00 89.06 245 ALA A N 1
ATOM 1926 C CA . ALA A 1 245 ? -6.421 8.919 -9.285 1.00 89.06 245 ALA A CA 1
ATOM 1927 C C . ALA A 1 245 ? -6.262 9.915 -10.450 1.00 89.06 245 ALA A C 1
ATOM 1929 O O . ALA A 1 245 ? -5.214 10.548 -10.588 1.00 89.06 245 ALA A O 1
ATOM 1930 N N . GLN A 1 246 ? -7.317 10.148 -11.239 1.00 87.19 246 GLN A N 1
ATOM 1931 C CA . GLN A 1 246 ? -7.319 11.144 -12.321 1.00 87.19 246 GLN A CA 1
ATOM 1932 C C . GLN A 1 246 ? -7.084 12.577 -11.821 1.00 87.19 246 GLN A C 1
ATOM 1934 O O . GLN A 1 246 ? -6.543 13.404 -12.556 1.00 87.19 246 GLN A O 1
ATOM 1939 N N . ARG A 1 247 ? -7.495 12.891 -10.584 1.00 84.75 247 ARG A N 1
ATOM 1940 C CA . ARG A 1 247 ? -7.330 14.223 -9.978 1.00 84.75 247 ARG A CA 1
ATOM 1941 C C . ARG A 1 247 ? -5.974 14.412 -9.307 1.00 84.75 247 ARG A C 1
ATOM 1943 O O . ARG A 1 247 ? -5.545 15.554 -9.168 1.00 84.75 247 ARG A O 1
ATOM 1950 N N . THR A 1 248 ? -5.322 13.332 -8.879 1.00 79.88 248 THR A N 1
ATOM 1951 C CA . THR A 1 248 ? -4.126 13.395 -8.027 1.00 79.88 248 THR A CA 1
ATOM 1952 C C . THR A 1 248 ? -2.836 12.916 -8.697 1.00 79.88 248 THR A C 1
ATOM 1954 O O . THR A 1 248 ? -1.781 13.462 -8.377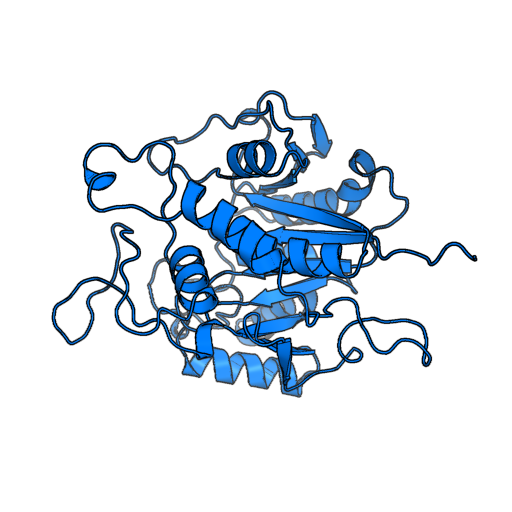 1.00 79.88 248 THR A O 1
ATOM 1957 N N . LEU A 1 249 ? -2.909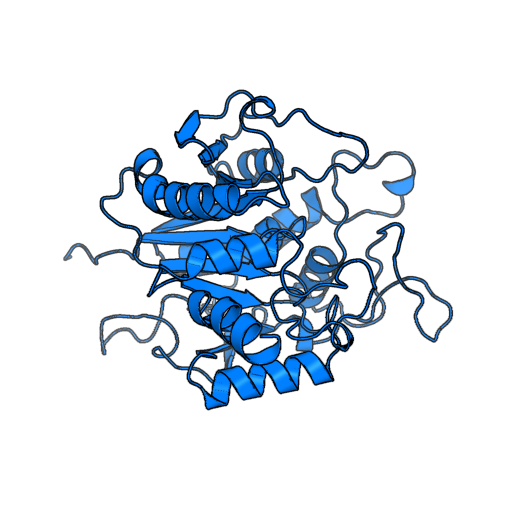 11.947 -9.618 1.00 77.06 249 LEU A N 1
ATOM 1958 C CA . LEU A 1 249 ? -1.755 11.276 -10.236 1.00 77.06 249 LEU A CA 1
ATOM 1959 C C . LEU A 1 249 ? -1.536 11.670 -11.700 1.00 77.06 249 LEU A C 1
ATOM 1961 O O . LEU A 1 249 ? -0.421 11.975 -12.113 1.00 77.06 249 LEU A O 1
ATOM 1965 N N . LEU A 1 250 ? -2.593 11.606 -12.515 1.00 69.00 250 LEU A N 1
ATOM 1966 C CA . LEU A 1 250 ? -2.420 11.578 -13.967 1.00 69.00 250 LEU A CA 1
ATOM 1967 C C . LEU A 1 250 ? -2.032 12.952 -14.514 1.00 69.00 250 LEU A C 1
ATOM 1969 O O . LEU A 1 250 ? -2.847 13.878 -14.531 1.00 69.00 250 LEU A O 1
ATOM 1973 N N . LEU A 1 251 ? -0.802 13.069 -15.012 1.00 64.06 251 LEU A N 1
ATOM 1974 C CA . LEU A 1 251 ? -0.343 14.231 -15.767 1.00 64.06 251 LEU A CA 1
ATOM 1975 C C . LEU A 1 251 ? -0.811 14.134 -17.226 1.00 64.06 251 LEU A C 1
ATOM 1977 O O . LEU A 1 251 ? -0.536 13.167 -17.936 1.00 64.06 251 LEU A O 1
ATOM 1981 N N . ARG A 1 252 ? -1.509 15.170 -17.685 1.00 64.75 252 ARG A N 1
ATOM 1982 C CA . ARG A 1 252 ? -1.860 15.412 -19.087 1.00 64.75 252 ARG A CA 1
ATOM 1983 C C . ARG A 1 252 ? -0.691 16.096 -19.791 1.00 64.75 252 ARG A C 1
ATOM 1985 O O . ARG A 1 252 ? 0.175 16.693 -19.154 1.00 64.75 252 ARG A O 1
ATOM 1992 N N . LYS A 1 253 ? -0.714 16.093 -21.126 1.00 57.88 253 LYS A N 1
ATOM 1993 C CA . LYS A 1 253 ? 0.318 16.709 -21.982 1.00 57.88 253 LYS A CA 1
ATOM 1994 C C . LYS A 1 253 ? 0.583 18.196 -21.676 1.00 57.88 253 LYS A C 1
ATOM 1996 O O . LYS A 1 253 ? 1.696 18.667 -21.894 1.00 57.88 253 LYS A O 1
ATOM 2001 N N . ASP A 1 254 ? -0.399 18.910 -21.130 1.00 60.50 254 ASP A N 1
ATOM 2002 C CA . ASP A 1 254 ? -0.288 20.333 -20.785 1.00 60.50 254 ASP A CA 1
ATOM 2003 C C . ASP A 1 254 ? 0.187 20.584 -19.341 1.00 60.50 254 ASP A C 1
ATOM 2005 O O . ASP A 1 254 ? 0.826 21.606 -19.074 1.00 60.50 254 ASP A O 1
ATOM 2009 N N . ASP A 1 255 ? -0.021 19.625 -18.426 1.00 60.59 255 ASP A N 1
ATOM 2010 C CA . ASP A 1 255 ? 0.412 19.728 -17.021 1.00 60.59 255 ASP A CA 1
ATOM 2011 C C . ASP A 1 255 ? 1.952 19.776 -16.898 1.00 60.59 255 ASP A C 1
ATOM 2013 O O . ASP A 1 255 ? 2.481 20.240 -15.894 1.00 60.59 255 ASP A O 1
ATOM 2017 N N . PHE A 1 256 ? 2.691 19.387 -17.944 1.00 56.62 256 PHE A N 1
ATOM 2018 C CA . PHE A 1 256 ? 4.152 19.519 -18.046 1.00 56.62 256 PHE A CA 1
ATOM 2019 C C . PHE A 1 256 ? 4.669 20.943 -17.798 1.00 56.62 256 PHE A C 1
ATOM 2021 O O . PHE A 1 256 ? 5.772 21.117 -17.286 1.00 56.62 256 PHE A O 1
ATOM 2028 N N . LYS A 1 257 ? 3.912 21.976 -18.198 1.00 54.00 257 LYS A N 1
ATOM 2029 C CA . LYS A 1 257 ? 4.360 23.378 -18.088 1.00 54.00 257 LYS A CA 1
ATOM 2030 C C . LYS A 1 257 ? 4.106 23.967 -16.702 1.00 54.00 257 LYS A C 1
ATOM 2032 O O . LYS A 1 257 ? 4.835 24.861 -16.276 1.00 54.00 257 LYS A O 1
ATOM 2037 N N . LYS A 1 258 ? 3.066 23.483 -16.020 1.00 53.41 258 LYS A N 1
ATOM 2038 C CA . LYS A 1 258 ? 2.701 23.796 -14.633 1.00 53.41 258 LYS A CA 1
ATOM 2039 C C . LYS A 1 258 ? 1.893 22.611 -14.087 1.00 53.41 258 LYS A C 1
ATOM 2041 O O . LYS A 1 258 ? 0.687 22.576 -14.329 1.00 53.41 258 LYS A O 1
ATOM 2046 N N . PRO A 1 259 ? 2.495 21.656 -13.358 1.00 54.19 259 PRO A N 1
ATOM 2047 C CA . PRO A 1 259 ? 1.717 20.571 -12.776 1.00 54.19 259 PRO A CA 1
ATOM 2048 C C . PRO A 1 259 ? 0.833 21.163 -11.676 1.00 54.19 259 PRO A C 1
ATOM 2050 O O . PRO A 1 259 ? 1.336 21.614 -10.641 1.00 54.19 259 PRO A O 1
ATOM 2053 N N . ASP A 1 260 ? -0.476 21.216 -11.915 1.00 57.78 260 ASP A N 1
ATOM 2054 C CA . ASP A 1 260 ? -1.445 21.898 -11.051 1.00 57.78 260 ASP A CA 1
ATOM 2055 C C . ASP A 1 260 ? -1.783 21.043 -9.825 1.00 57.78 260 ASP A C 1
ATOM 2057 O O . ASP A 1 260 ? -2.673 20.195 -9.854 1.00 57.78 260 ASP A O 1
ATOM 2061 N N . GLY A 1 261 ? -0.965 21.166 -8.778 1.00 59.31 261 GLY A N 1
ATOM 2062 C CA . GLY A 1 261 ? -1.070 20.393 -7.535 1.00 59.31 261 GLY A CA 1
ATOM 2063 C C . GLY A 1 261 ? -0.813 18.883 -7.651 1.00 59.31 261 GLY A C 1
ATOM 2064 O O . GLY A 1 261 ? -0.507 18.270 -6.634 1.00 59.31 261 GLY A O 1
ATOM 2065 N N . ARG A 1 262 ? -0.898 18.286 -8.849 1.00 68.38 262 ARG A N 1
ATOM 2066 C CA . ARG A 1 262 ? -0.748 16.837 -9.062 1.00 68.38 262 ARG A CA 1
ATOM 2067 C C . ARG A 1 262 ? 0.636 16.326 -8.668 1.00 68.38 262 ARG A C 1
ATOM 2069 O O . ARG A 1 262 ? 1.638 17.054 -8.723 1.00 68.38 262 ARG A O 1
ATOM 2076 N N . MET A 1 263 ? 0.633 15.060 -8.274 1.00 74.00 263 MET A N 1
ATOM 2077 C CA . MET A 1 263 ? 1.766 14.289 -7.784 1.00 74.00 263 MET A CA 1
ATOM 2078 C C . MET A 1 263 ? 2.192 13.278 -8.849 1.00 74.00 263 MET A C 1
ATOM 2080 O O . MET A 1 263 ? 1.390 12.913 -9.703 1.00 74.00 263 MET A O 1
ATOM 2084 N N . VAL A 1 264 ? 3.431 12.791 -8.785 1.00 74.19 264 VAL A N 1
ATOM 2085 C CA . VAL A 1 264 ? 3.948 11.815 -9.755 1.00 74.19 264 VAL A CA 1
ATOM 2086 C C . VAL A 1 264 ? 4.328 10.527 -9.030 1.00 74.19 264 VAL A C 1
ATOM 2088 O O . VAL A 1 264 ? 5.094 10.555 -8.069 1.00 74.19 264 VAL A O 1
ATOM 2091 N N . SER A 1 265 ? 3.782 9.398 -9.479 1.00 79.19 265 SER A N 1
ATOM 2092 C CA . SER A 1 265 ? 4.121 8.058 -8.990 1.00 79.19 265 SER A CA 1
ATOM 2093 C C . SER A 1 265 ? 4.126 7.090 -10.157 1.00 79.19 265 SER A C 1
ATOM 2095 O O . SER A 1 265 ? 3.219 7.096 -10.991 1.00 79.19 265 SER A O 1
ATOM 2097 N N . HIS A 1 266 ? 5.148 6.243 -10.181 1.00 82.31 266 HIS A N 1
ATOM 2098 C CA . HIS A 1 266 ? 5.267 5.170 -11.146 1.00 82.31 266 HIS A CA 1
ATOM 2099 C C . HIS A 1 266 ? 4.191 4.100 -10.902 1.00 82.31 266 HIS A C 1
ATOM 2101 O O . HIS A 1 266 ? 3.301 3.885 -11.726 1.00 82.31 266 HIS A O 1
ATOM 2107 N N . THR A 1 267 ? 4.223 3.532 -9.698 1.00 85.81 267 THR A N 1
ATOM 2108 C CA . THR A 1 267 ? 3.348 2.472 -9.196 1.00 85.81 267 THR A CA 1
ATOM 2109 C C . THR A 1 267 ? 1.864 2.796 -9.320 1.00 85.81 267 THR A C 1
ATOM 2111 O O . THR A 1 267 ? 1.122 2.071 -9.980 1.00 85.81 267 THR A O 1
ATOM 2114 N N . ALA A 1 268 ? 1.414 3.918 -8.758 1.00 86.88 268 ALA A N 1
ATOM 2115 C CA . ALA A 1 268 ? -0.007 4.252 -8.725 1.00 86.88 268 ALA A CA 1
ATOM 2116 C C . ALA A 1 268 ? -0.575 4.638 -10.109 1.00 86.88 268 ALA A C 1
ATOM 2118 O O . ALA A 1 268 ? -1.758 4.415 -10.369 1.00 86.88 268 ALA A O 1
ATOM 2119 N N . THR A 1 269 ? 0.257 5.152 -11.025 1.00 88.31 269 THR A N 1
ATOM 2120 C CA . THR A 1 269 ? -0.146 5.398 -12.424 1.00 88.31 269 THR A CA 1
ATOM 2121 C C . THR A 1 269 ? -0.316 4.084 -13.188 1.00 88.31 269 THR A C 1
ATOM 2123 O O . THR A 1 269 ? -1.291 3.913 -13.919 1.00 88.31 269 THR A O 1
ATOM 2126 N N . VAL A 1 270 ? 0.581 3.113 -12.979 1.00 90.75 270 VAL A N 1
ATOM 2127 C CA . VAL A 1 270 ? 0.445 1.764 -13.554 1.00 90.75 270 VAL A CA 1
ATOM 2128 C C . VAL A 1 270 ? -0.811 1.062 -13.037 1.00 90.75 270 VAL A C 1
ATOM 2130 O O . VAL A 1 270 ? -1.547 0.492 -13.845 1.00 90.75 270 VAL A O 1
ATOM 2133 N N . THR A 1 271 ? -1.093 1.155 -11.733 1.00 91.88 271 THR A N 1
ATOM 2134 C CA . THR A 1 271 ? -2.330 0.629 -11.142 1.00 91.88 271 THR A CA 1
ATOM 2135 C C . THR A 1 271 ? -3.563 1.254 -11.797 1.00 91.88 271 THR A C 1
ATOM 2137 O O . THR A 1 271 ? -4.456 0.519 -12.215 1.00 91.88 271 THR A O 1
ATOM 2140 N N . TYR A 1 272 ? -3.599 2.583 -11.977 1.00 92.44 272 TYR A N 1
ATOM 2141 C CA . TYR A 1 272 ? -4.709 3.258 -12.660 1.00 92.44 272 TYR A CA 1
ATOM 2142 C C . TYR A 1 272 ? -4.944 2.690 -14.067 1.00 92.44 272 TYR A C 1
ATOM 2144 O O . TYR A 1 272 ? -6.058 2.268 -14.386 1.00 92.44 272 TYR A O 1
ATOM 2152 N N . HIS A 1 273 ? -3.907 2.632 -14.908 1.00 93.00 273 HIS A N 1
ATOM 2153 C CA . HIS A 1 273 ? -4.058 2.130 -16.276 1.00 93.00 273 HIS A CA 1
ATOM 2154 C C . HIS A 1 273 ? -4.503 0.659 -16.290 1.00 93.00 273 HIS A C 1
ATOM 2156 O O . HIS A 1 273 ? -5.360 0.280 -17.088 1.00 93.00 273 HIS A O 1
ATOM 2162 N N . ALA A 1 274 ? -3.996 -0.167 -15.367 1.00 93.81 274 ALA A N 1
ATOM 2163 C CA . ALA A 1 274 ? -4.416 -1.559 -15.228 1.00 93.81 274 ALA A CA 1
ATOM 2164 C C . ALA A 1 274 ? -5.900 -1.686 -14.835 1.00 93.81 274 ALA A C 1
ATOM 2166 O O . ALA A 1 274 ? -6.614 -2.500 -15.424 1.00 93.81 274 ALA A O 1
ATOM 2167 N N . MET A 1 275 ? -6.393 -0.866 -13.901 1.00 92.44 275 MET A N 1
ATOM 2168 C CA . MET A 1 275 ? -7.808 -0.850 -13.492 1.00 92.44 275 MET A CA 1
ATOM 2169 C C . MET A 1 275 ? -8.759 -0.438 -14.625 1.00 92.44 275 MET A C 1
ATOM 2171 O O . MET A 1 275 ? -9.885 -0.924 -14.680 1.00 92.44 275 MET A O 1
ATOM 2175 N N . ASN A 1 276 ? -8.302 0.397 -15.562 1.00 91.69 276 ASN A N 1
ATOM 2176 C CA . ASN A 1 276 ? -9.090 0.832 -16.724 1.00 91.69 276 ASN A CA 1
ATOM 2177 C C . ASN A 1 276 ? -8.913 -0.073 -17.962 1.00 91.69 276 ASN A C 1
ATOM 2179 O O . ASN A 1 276 ? -9.510 0.180 -19.005 1.00 91.69 276 ASN A O 1
ATOM 2183 N N . GLY A 1 277 ? -8.111 -1.143 -17.865 1.00 93.25 277 GLY A N 1
ATOM 2184 C CA . GLY A 1 277 ? -7.825 -2.048 -18.987 1.00 93.25 277 GLY A CA 1
ATOM 2185 C C . GLY A 1 277 ? -6.895 -1.456 -20.056 1.00 93.25 277 GLY A C 1
ATOM 2186 O O . GLY A 1 277 ? -6.778 -2.004 -21.152 1.00 93.25 277 GLY A O 1
ATOM 2187 N N . GLU A 1 278 ? -6.215 -0.351 -19.748 1.00 94.19 278 GLU A N 1
ATOM 2188 C CA . GLU A 1 278 ? -5.357 0.421 -20.652 1.00 94.19 278 GLU A CA 1
ATOM 2189 C C . GLU A 1 278 ? -3.956 -0.222 -20.774 1.00 94.19 278 GLU A C 1
ATOM 2191 O O . GLU A 1 278 ? -2.927 0.370 -20.438 1.00 94.19 278 GLU A O 1
ATOM 2196 N N . PHE A 1 279 ? -3.915 -1.481 -21.218 1.00 94.69 279 PHE A N 1
ATOM 2197 C CA . PHE A 1 279 ? -2.693 -2.287 -21.318 1.00 94.69 279 PHE A CA 1
ATOM 2198 C C . PHE A 1 279 ? -1.744 -1.833 -22.439 1.00 94.69 279 PHE A C 1
ATOM 2200 O O . PHE A 1 279 ? -2.163 -1.294 -23.462 1.00 94.69 279 PHE A O 1
ATOM 2207 N N . GLY A 1 280 ? -0.455 -2.145 -22.284 1.00 92.94 280 GLY A N 1
ATOM 2208 C CA . GLY A 1 280 ? 0.605 -1.788 -23.231 1.00 92.94 280 GLY A CA 1
ATOM 2209 C C . GLY A 1 280 ? 1.515 -0.662 -22.723 1.00 92.94 280 GLY A C 1
ATOM 2210 O O . GLY A 1 280 ? 1.563 -0.410 -21.519 1.00 92.94 280 GLY A O 1
ATOM 2211 N N . PRO A 1 281 ? 2.308 -0.027 -23.606 1.00 91.44 281 PRO A N 1
ATOM 2212 C CA . PRO A 1 281 ? 3.175 1.097 -23.254 1.00 91.44 281 PRO A CA 1
ATOM 2213 C C . PRO A 1 281 ? 2.393 2.300 -22.708 1.00 91.44 281 PRO A C 1
ATOM 2215 O O . PRO A 1 281 ? 1.663 2.948 -23.455 1.00 91.44 281 PRO A O 1
ATOM 2218 N N . GLN A 1 282 ? 2.597 2.631 -21.433 1.00 89.81 282 GLN A N 1
ATOM 2219 C CA . GLN A 1 282 ? 2.046 3.818 -20.777 1.00 89.81 282 GLN A CA 1
ATOM 2220 C C . GLN A 1 282 ? 3.150 4.718 -20.228 1.00 89.81 282 GLN A C 1
ATOM 2222 O O . GLN A 1 282 ? 4.271 4.277 -19.955 1.00 89.81 282 GLN A O 1
ATOM 2227 N N . ARG A 1 283 ? 2.818 5.999 -20.055 1.00 86.62 283 ARG A N 1
ATOM 2228 C CA . ARG A 1 283 ? 3.704 6.997 -19.454 1.00 86.62 283 ARG A CA 1
ATOM 2229 C C . ARG A 1 283 ? 3.324 7.244 -18.002 1.00 86.62 283 ARG A C 1
ATOM 2231 O O . ARG A 1 283 ? 2.159 7.428 -17.681 1.00 86.62 283 ARG A O 1
ATOM 2238 N N . THR A 1 284 ? 4.334 7.297 -17.149 1.00 79.38 284 THR A N 1
ATOM 2239 C CA . THR A 1 284 ? 4.225 7.642 -15.723 1.00 79.38 284 THR A CA 1
ATOM 2240 C C . THR A 1 284 ? 4.857 8.9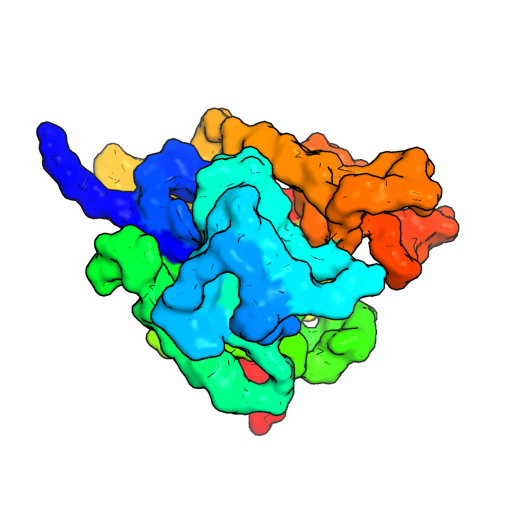93 -15.402 1.00 79.38 284 THR A C 1
ATOM 2242 O O . THR A 1 284 ? 4.577 9.557 -14.350 1.00 79.38 284 THR A O 1
ATOM 2245 N N . PHE A 1 285 ? 5.686 9.522 -16.311 1.00 77.25 285 PHE A N 1
ATOM 2246 C CA . PHE A 1 285 ? 6.274 10.865 -16.258 1.00 77.25 285 PHE A CA 1
ATOM 2247 C C . PHE A 1 285 ? 7.109 11.195 -15.002 1.00 77.25 285 PHE A C 1
ATOM 2249 O O . PHE A 1 285 ? 7.408 12.364 -14.766 1.00 77.25 285 PHE A O 1
ATOM 2256 N N . VAL A 1 286 ? 7.528 10.192 -14.220 1.00 74.69 286 VAL A N 1
ATOM 2257 C CA . VAL A 1 286 ? 8.573 10.360 -13.193 1.00 74.69 286 VAL A CA 1
ATOM 2258 C C . VAL A 1 286 ? 9.919 10.674 -13.862 1.00 74.69 286 VAL A C 1
ATOM 2260 O O . VAL A 1 286 ? 10.183 10.206 -14.970 1.00 74.69 286 VAL A O 1
ATOM 2263 N N . ASP A 1 287 ? 10.796 11.440 -13.209 1.00 70.62 287 ASP A N 1
ATOM 2264 C CA . ASP A 1 287 ? 12.074 11.874 -13.809 1.00 70.62 287 ASP A CA 1
ATOM 2265 C C . ASP A 1 287 ? 12.924 10.678 -14.299 1.00 70.62 287 ASP A C 1
ATOM 2267 O O . ASP A 1 287 ? 13.445 10.661 -15.422 1.00 70.62 287 ASP A O 1
ATOM 2271 N N . TRP A 1 288 ? 12.965 9.625 -13.477 1.00 71.19 288 TRP A N 1
ATOM 2272 C CA . TRP A 1 288 ? 13.671 8.361 -13.702 1.00 71.19 288 TRP A CA 1
ATOM 2273 C C . TRP A 1 288 ? 12.930 7.362 -14.611 1.00 71.19 288 TRP A C 1
ATOM 2275 O O . TRP A 1 288 ? 13.379 6.233 -14.765 1.00 71.19 288 TRP A O 1
ATOM 2285 N N . GLU A 1 289 ? 11.822 7.757 -15.251 1.00 77.94 289 GLU A N 1
ATOM 2286 C CA . GLU A 1 289 ? 10.971 6.860 -16.048 1.00 77.94 289 GLU A CA 1
ATOM 2287 C C . GLU A 1 289 ? 11.794 6.050 -17.075 1.00 77.94 289 GLU A C 1
ATOM 2289 O O . GLU A 1 289 ? 12.486 6.661 -17.902 1.00 77.94 289 GLU A O 1
ATOM 2294 N N . PRO A 1 290 ? 11.733 4.704 -17.050 1.00 81.62 290 PRO A N 1
ATOM 2295 C CA . PRO A 1 290 ? 12.644 3.858 -17.815 1.00 81.62 290 PRO A CA 1
ATOM 2296 C C . PRO A 1 290 ? 12.353 3.895 -19.319 1.00 81.62 290 PRO A C 1
ATOM 2298 O O . PRO A 1 290 ? 11.284 4.319 -19.763 1.00 81.62 290 PRO A O 1
ATOM 2301 N N . ASN A 1 291 ? 13.314 3.428 -20.117 1.00 85.44 291 ASN A N 1
ATOM 2302 C CA . ASN A 1 291 ? 13.153 3.258 -21.560 1.00 85.44 291 ASN A CA 1
ATOM 2303 C C . ASN A 1 291 ? 12.661 1.842 -21.884 1.00 85.44 291 ASN A C 1
ATOM 2305 O O . ASN A 1 291 ? 13.271 0.852 -21.483 1.00 85.44 291 ASN A O 1
ATOM 2309 N N . LEU A 1 292 ? 11.591 1.746 -22.669 1.00 85.62 292 LEU A N 1
ATOM 2310 C CA . LEU A 1 292 ? 11.159 0.506 -23.304 1.00 85.62 292 LEU A CA 1
ATOM 2311 C C . LEU A 1 292 ? 12.107 0.132 -24.452 1.00 85.62 292 LEU A C 1
ATOM 2313 O O . LEU A 1 292 ? 12.711 1.001 -25.081 1.00 85.62 292 LEU A O 1
ATOM 2317 N N . SER A 1 293 ? 12.143 -1.157 -24.799 1.00 82.56 293 SER A N 1
ATOM 2318 C CA . SER A 1 293 ? 12.899 -1.711 -25.938 1.00 82.56 293 SER A CA 1
ATOM 2319 C C . SER A 1 293 ? 12.605 -1.043 -27.290 1.00 82.56 293 SER A C 1
ATOM 2321 O O . SER A 1 293 ? 13.410 -1.111 -28.208 1.00 82.56 293 SER A O 1
ATOM 2323 N N . GLU A 1 294 ? 11.462 -0.367 -27.402 1.00 82.81 294 GLU A N 1
ATOM 2324 C CA . GLU A 1 294 ? 11.007 0.390 -28.572 1.00 82.81 294 GLU A CA 1
ATOM 2325 C C . GLU A 1 294 ? 11.577 1.830 -28.625 1.00 82.81 294 GLU A C 1
ATOM 2327 O O . GLU A 1 294 ? 11.079 2.663 -29.378 1.00 82.81 294 GLU A O 1
ATOM 2332 N N . GLY A 1 295 ? 12.558 2.171 -27.777 1.00 85.31 295 GLY A N 1
ATOM 2333 C CA . GLY A 1 295 ? 13.163 3.510 -27.698 1.00 85.31 295 GLY A CA 1
ATOM 2334 C C . GLY A 1 295 ? 12.273 4.584 -27.056 1.00 85.31 295 GLY A C 1
ATOM 2335 O O . GLY A 1 295 ? 12.586 5.772 -27.113 1.00 85.31 295 GLY A O 1
ATOM 2336 N N . ARG A 1 296 ? 11.147 4.188 -26.449 1.00 85.94 296 ARG A N 1
ATOM 2337 C CA . ARG A 1 296 ? 10.162 5.089 -25.830 1.00 85.94 296 ARG A CA 1
ATOM 2338 C C . ARG A 1 296 ? 10.278 5.042 -24.307 1.00 85.94 296 ARG A C 1
ATOM 2340 O O . ARG A 1 296 ? 10.199 3.957 -23.740 1.00 85.94 296 ARG A O 1
ATOM 2347 N N . LYS A 1 297 ? 10.389 6.196 -23.634 1.00 86.19 297 LYS A N 1
ATOM 2348 C CA . LYS A 1 297 ? 10.179 6.275 -22.173 1.00 86.19 297 LYS A CA 1
ATOM 2349 C C . LYS A 1 297 ? 8.784 5.747 -21.807 1.00 86.19 297 LYS A C 1
ATOM 2351 O O . LYS A 1 297 ? 7.834 6.000 -22.550 1.00 86.19 297 LYS A O 1
ATOM 2356 N N . GLY A 1 298 ? 8.664 5.060 -20.674 1.00 87.81 298 GLY A N 1
ATOM 2357 C CA . GLY A 1 298 ? 7.413 4.512 -20.143 1.00 87.81 298 GLY A CA 1
ATOM 2358 C C . GLY A 1 298 ? 7.565 3.089 -19.601 1.00 87.81 298 GLY A C 1
ATOM 2359 O O . GLY A 1 298 ? 8.661 2.537 -19.562 1.00 87.81 298 GLY A O 1
ATOM 2360 N N . VAL A 1 299 ? 6.450 2.469 -19.216 1.00 88.00 299 VAL A N 1
ATOM 2361 C CA . VAL A 1 299 ? 6.389 1.053 -18.805 1.00 88.00 299 VAL A CA 1
ATOM 2362 C C . VAL A 1 299 ? 5.247 0.314 -19.479 1.00 88.00 299 VAL A C 1
ATOM 2364 O O . VAL A 1 299 ? 4.271 0.910 -19.927 1.00 88.00 299 VAL A O 1
ATOM 2367 N N . ARG A 1 300 ? 5.378 -1.011 -19.572 1.00 91.25 300 ARG A N 1
ATOM 2368 C CA . ARG A 1 300 ? 4.373 -1.879 -20.185 1.00 91.25 300 ARG A CA 1
ATOM 2369 C C . ARG A 1 300 ? 3.374 -2.337 -19.124 1.00 91.25 300 ARG A C 1
ATOM 2371 O O . ARG A 1 300 ? 3.681 -3.213 -18.324 1.00 91.25 300 ARG A O 1
ATOM 2378 N N . VAL A 1 301 ? 2.183 -1.750 -19.124 1.00 93.12 301 VAL A N 1
ATOM 2379 C CA . VAL A 1 301 ? 1.069 -2.146 -18.253 1.00 93.12 301 VAL A CA 1
ATOM 2380 C C . VAL A 1 301 ? 0.498 -3.477 -18.738 1.00 93.12 301 VAL A C 1
ATOM 2382 O O . VAL A 1 301 ? 0.294 -3.669 -19.938 1.00 93.12 301 VAL A O 1
ATOM 2385 N N . THR A 1 302 ? 0.251 -4.410 -17.817 1.00 94.12 302 THR A N 1
ATOM 2386 C CA . THR A 1 302 ? -0.211 -5.771 -18.130 1.00 94.12 302 THR A CA 1
ATOM 2387 C C . THR A 1 302 ? -1.427 -6.155 -17.288 1.00 94.12 302 THR A C 1
ATOM 2389 O O . THR A 1 302 ? -1.669 -5.567 -16.234 1.00 94.12 302 THR A O 1
ATOM 2392 N N . LYS A 1 303 ? -2.156 -7.205 -17.699 1.00 93.25 303 LYS A N 1
ATOM 2393 C CA . LYS A 1 303 ? -3.197 -7.838 -16.865 1.00 93.25 303 LYS A CA 1
ATOM 2394 C C . LYS A 1 303 ? -2.663 -8.294 -15.499 1.00 93.25 303 LYS A C 1
ATOM 2396 O O . LYS A 1 303 ? -3.396 -8.274 -14.521 1.00 93.25 303 LYS A O 1
ATOM 2401 N N . GLY A 1 304 ? -1.374 -8.636 -15.405 1.00 91.81 304 GLY A N 1
ATOM 2402 C CA . GLY A 1 304 ? -0.725 -9.000 -14.143 1.00 91.81 304 GLY A CA 1
ATOM 2403 C C . GLY A 1 304 ? -0.744 -7.885 -13.091 1.00 91.81 304 GLY A C 1
ATOM 2404 O O . GLY A 1 304 ? -0.710 -8.184 -11.903 1.00 91.81 304 GLY A O 1
ATOM 2405 N N . HIS A 1 305 ? -0.860 -6.618 -13.506 1.00 94.31 305 HIS A N 1
ATOM 2406 C CA . HIS A 1 305 ? -0.911 -5.469 -12.595 1.00 94.31 305 HIS A CA 1
ATOM 2407 C C . HIS A 1 305 ? -2.323 -5.211 -12.036 1.00 94.31 305 HIS A C 1
ATOM 2409 O O . HIS A 1 305 ? -2.491 -4.344 -11.186 1.00 94.31 305 HIS A O 1
ATOM 2415 N N . GLN A 1 306 ? -3.336 -5.963 -12.489 1.00 93.00 306 GLN A N 1
ATOM 2416 C CA . GLN A 1 306 ? -4.683 -5.921 -11.909 1.00 93.00 306 GLN A CA 1
ATOM 2417 C C . GLN A 1 306 ? -4.786 -6.727 -10.604 1.00 93.00 306 GLN A C 1
ATOM 2419 O O . GLN A 1 306 ? -5.759 -6.580 -9.871 1.00 93.00 306 GLN A O 1
ATOM 2424 N N . TRP A 1 307 ? -3.794 -7.571 -10.310 1.00 93.25 307 TRP A N 1
ATOM 2425 C CA . TRP A 1 307 ? -3.781 -8.451 -9.146 1.00 93.25 307 TRP A CA 1
ATOM 2426 C C . TRP A 1 307 ? -3.142 -7.783 -7.930 1.00 93.25 307 TRP A C 1
ATOM 2428 O O . TRP A 1 307 ? -2.014 -7.288 -8.004 1.00 93.25 307 TRP A O 1
ATOM 2438 N N . MET A 1 308 ? -3.853 -7.837 -6.806 1.00 94.25 308 MET A N 1
ATOM 2439 C CA . MET A 1 308 ? -3.340 -7.553 -5.470 1.00 94.25 308 MET A CA 1
ATOM 2440 C C . MET A 1 308 ? -3.065 -8.879 -4.749 1.00 94.25 308 MET A C 1
ATOM 2442 O O . MET A 1 308 ? -3.916 -9.766 -4.749 1.00 94.25 308 MET A O 1
ATOM 2446 N N . TYR A 1 309 ? -1.874 -9.019 -4.171 1.00 95.00 309 TYR A N 1
ATOM 2447 C CA . TYR A 1 309 ? -1.375 -10.224 -3.499 1.00 95.00 309 TYR A CA 1
ATOM 2448 C C . TYR A 1 309 ? -1.340 -9.985 -1.988 1.00 95.00 309 TYR A C 1
ATOM 2450 O O . TYR A 1 309 ? -0.863 -8.931 -1.567 1.00 95.00 309 TYR A O 1
ATOM 2458 N N . PHE A 1 310 ? -1.805 -10.945 -1.190 1.00 94.62 310 PHE A N 1
ATOM 2459 C CA . PHE A 1 310 ? -1.995 -10.802 0.256 1.00 94.62 310 PHE A CA 1
ATOM 2460 C C . PHE A 1 310 ? -1.028 -11.696 1.041 1.00 94.62 310 PHE A C 1
ATOM 2462 O O . PHE A 1 310 ? -0.863 -12.876 0.726 1.00 94.62 310 PHE A O 1
ATOM 2469 N N . PHE A 1 311 ? -0.393 -11.139 2.072 1.00 95.25 311 PHE A N 1
ATOM 2470 C CA . PHE A 1 311 ? 0.641 -11.800 2.874 1.00 95.25 311 PHE A CA 1
ATOM 2471 C C . PHE A 1 311 ? 0.549 -11.417 4.355 1.00 95.25 311 PHE A C 1
ATOM 2473 O O . PHE A 1 311 ? 0.024 -10.356 4.687 1.00 95.25 311 PHE A O 1
ATOM 2480 N N . ASP A 1 312 ? 1.133 -12.228 5.236 1.00 94.69 312 ASP A N 1
ATOM 2481 C CA . ASP A 1 312 ? 1.384 -11.888 6.646 1.00 94.69 312 ASP A CA 1
ATOM 2482 C C . ASP A 1 312 ? 2.472 -10.799 6.724 1.00 94.69 312 ASP A C 1
ATOM 2484 O O . ASP A 1 312 ? 3.620 -11.022 6.329 1.00 94.69 312 ASP A O 1
ATOM 2488 N N . ALA A 1 313 ? 2.122 -9.606 7.219 1.00 94.94 313 ALA A N 1
ATOM 2489 C CA . ALA A 1 313 ? 3.064 -8.488 7.314 1.00 94.94 313 ALA A CA 1
ATOM 2490 C C . ALA A 1 313 ? 4.173 -8.740 8.350 1.00 94.94 313 ALA A C 1
ATOM 2492 O O . ALA A 1 313 ? 5.328 -8.365 8.127 1.00 94.94 313 ALA A O 1
ATOM 2493 N N . GLY A 1 314 ? 3.836 -9.384 9.471 1.00 90.38 314 GLY A N 1
ATOM 2494 C CA . GLY A 1 314 ? 4.769 -9.659 10.561 1.00 90.38 314 GLY A CA 1
ATOM 2495 C C . GLY A 1 314 ? 5.777 -10.756 10.216 1.00 90.38 314 GLY A C 1
ATOM 2496 O O . GLY A 1 314 ? 6.916 -10.723 10.679 1.00 90.38 314 GLY A O 1
ATOM 2497 N N . ALA A 1 315 ? 5.413 -11.709 9.357 1.00 94.12 315 ALA A N 1
ATOM 2498 C CA . ALA A 1 315 ? 6.334 -12.726 8.856 1.00 94.12 315 ALA A CA 1
ATOM 2499 C C . ALA A 1 315 ? 7.426 -12.167 7.948 1.00 94.12 315 ALA A C 1
ATOM 2501 O O . ALA A 1 315 ? 8.561 -12.636 8.010 1.00 94.12 315 ALA A O 1
ATOM 2502 N N . ILE A 1 316 ? 7.121 -11.166 7.122 1.00 94.94 316 ILE A N 1
ATOM 2503 C CA . ILE A 1 316 ? 8.046 -10.714 6.077 1.00 94.94 316 ILE A CA 1
ATOM 2504 C C . ILE A 1 316 ? 9.342 -10.158 6.669 1.00 94.94 316 ILE A C 1
ATOM 2506 O O . ILE A 1 316 ? 10.423 -10.555 6.236 1.00 94.94 316 ILE A O 1
ATOM 2510 N N . HIS A 1 317 ? 9.274 -9.295 7.689 1.00 93.19 317 HIS A N 1
ATOM 2511 C CA . HIS A 1 317 ? 10.491 -8.757 8.306 1.00 93.19 317 HIS A CA 1
ATOM 2512 C C . HIS A 1 317 ? 11.290 -9.836 9.065 1.00 93.19 317 HIS A C 1
ATOM 2514 O O . HIS A 1 317 ? 12.521 -9.811 9.028 1.00 93.19 317 HIS A O 1
ATOM 2520 N N . ARG A 1 318 ? 10.620 -10.836 9.662 1.00 93.25 318 ARG A N 1
ATOM 2521 C CA . ARG A 1 318 ? 11.273 -12.021 10.256 1.00 93.25 318 ARG A CA 1
ATOM 2522 C C . ARG A 1 318 ? 12.037 -12.826 9.199 1.00 93.25 318 ARG A C 1
ATOM 2524 O O . ARG A 1 318 ? 13.231 -13.061 9.361 1.00 93.25 318 ARG A O 1
ATOM 2531 N N . ILE A 1 319 ? 11.396 -13.139 8.075 1.00 95.31 319 ILE A N 1
ATOM 2532 C CA . ILE A 1 319 ? 11.991 -13.916 6.976 1.00 95.31 319 ILE A CA 1
ATOM 2533 C C . ILE A 1 319 ? 13.139 -13.149 6.300 1.00 95.31 319 ILE A C 1
ATOM 2535 O O . ILE A 1 319 ? 14.161 -13.751 5.974 1.00 95.31 319 ILE A O 1
ATOM 2539 N N . LYS A 1 320 ? 13.046 -11.817 6.162 1.00 93.69 320 LYS A N 1
ATOM 2540 C CA . LYS A 1 320 ? 14.186 -10.996 5.713 1.00 93.69 320 LYS A CA 1
ATOM 2541 C C . LYS A 1 320 ? 15.398 -11.148 6.641 1.00 93.69 320 LYS A C 1
ATOM 2543 O O . LYS A 1 320 ? 16.505 -11.318 6.132 1.00 93.69 320 LYS A O 1
ATOM 2548 N N . LYS A 1 321 ? 15.210 -11.131 7.972 1.00 92.50 321 LYS A N 1
ATOM 2549 C CA . LYS A 1 321 ? 16.299 -11.359 8.949 1.00 92.50 321 LYS A CA 1
ATOM 2550 C C . LYS A 1 321 ? 16.913 -12.751 8.790 1.00 92.50 321 LYS A C 1
ATOM 2552 O O . LYS A 1 321 ? 18.128 -12.850 8.729 1.00 92.50 321 LYS A O 1
ATOM 2557 N N . GLU A 1 322 ? 16.094 -13.798 8.669 1.00 94.19 322 GLU A N 1
ATOM 2558 C CA . GLU A 1 322 ? 16.569 -15.183 8.486 1.00 94.19 322 GLU A CA 1
ATOM 2559 C C . GLU A 1 322 ? 17.428 -15.383 7.225 1.00 94.19 322 GLU A C 1
ATOM 2561 O O . GLU A 1 322 ? 18.296 -16.249 7.207 1.00 94.19 322 GLU A O 1
ATOM 2566 N N . ILE A 1 323 ? 17.180 -14.616 6.158 1.00 93.50 323 ILE A N 1
ATOM 2567 C CA . ILE A 1 323 ? 17.876 -14.760 4.866 1.00 93.50 323 ILE A CA 1
ATOM 2568 C C . ILE A 1 323 ? 19.218 -14.006 4.825 1.00 93.50 323 ILE A C 1
ATOM 2570 O O . ILE A 1 323 ? 20.059 -14.326 3.985 1.00 93.50 323 ILE A O 1
ATOM 2574 N N . ASN A 1 324 ? 19.418 -13.012 5.697 1.00 89.44 324 ASN A N 1
ATOM 2575 C CA . ASN A 1 324 ? 20.548 -12.071 5.643 1.00 89.44 324 ASN A CA 1
ATOM 2576 C C . ASN A 1 324 ? 21.335 -11.963 6.973 1.00 89.44 324 ASN A C 1
ATOM 2578 O O . ASN A 1 324 ? 22.120 -11.025 7.129 1.00 89.44 324 ASN A O 1
ATOM 2582 N N . GLY A 1 325 ? 21.081 -12.857 7.936 1.00 72.69 325 GLY A N 1
ATOM 2583 C CA . GLY A 1 325 ? 21.675 -12.868 9.284 1.00 72.69 325 GLY A CA 1
ATOM 2584 C C . GLY A 1 325 ? 22.635 -14.023 9.543 1.00 72.69 325 GLY A C 1
ATOM 2585 O O . GLY A 1 325 ? 22.653 -14.974 8.733 1.00 72.69 325 GLY A O 1
#

pLDDT: mean 83.08, std 15.13, range [34.56, 97.25]

Radius of gyration: 18.62 Å; chains: 1; bounding box: 54×47×50 Å

Sequence (325 aa):
MSARNKNRILVSGLGGGLDIVNASLLYYAMMEEGNNVSLGSVRPVSQSSIRGGVPFSDSGTLILPKSHIVGREKNRRYIEPMVSKLTRSSILLFSTRYRRKLDIVRLSQAFKDARVPLREEKLNYLFFVDGGGDSLIFRREDAKDSEFDDPFEGGDAHSLAALEDFENAYLCVISKGLDIKVDAFERNRKLLQERGHYFGRVNLATGEKEDFQLEDLVGFDESSVEGLIGIGKNRSYLNVYNGLAQRTLLLRKDDFKKPDGRMVSHTATVTYHAMNGEFGPQRTFVDWEPNLSEGRKGVRVTKGHQWMYFFDAGAIHRIKKEING

Secondary structure (DSSP, 8-state):
-------EEEEEE-SSSSHHHHHHHHHHHHHHTT-EEEEEEEES--GGGEESSEEEETTEEEE-TT-EE-S-GGG----HHHHHHHH---EEEEE--SS-HHHHHHHHHHHHHTHHHHT-S---EEEEEESSSGGG--SGGGBSSGGG-STT-HHHHHHHHHHTT-TTEEEEE-STTSSB-HHHHHHHHHHHHHTT-EEEEEETTT--EES--STTT----TT----TT---S--HHHHHHHHHHHHHT---TTTTTS--S----HHHHHHHHHHTT--EEE----TTPPBPTTS-BSEEE-GGGGEEEEEEHHHHHHHHHHHH-

Foldseek 3Di:
DDPDPAAQEEQEAQEAFVQLLVSLLLQLLLVVVPHNYAGEYEYQAQPVQKAPWDAQFNFKTWAALPIDGHDDPVQLRDCQNVVCVLVVHIYIYGHANFDDPVSLVRRLVNVVRVCVVVVHPDRPAYEYEDLECLQLCLAQVFWPDNVSNDSCGGRNNSSLSSCLVPQRYKYKYFQYDPGTHNVSSVVSLVVQVVVVFWAWKAQSQPRDTDSHPVDNADDPDPVDPQGSNNCDPPVVSLVVSLVSCVVAQDDDPVCVVPVPSHHFDQRSVLLNCLNVVVFAFDARPDPPQDADPVRDGGDTRDPRRSMMIMGRSSVSSVSSVVSPD